Protein AF-A0A818II39-F1 (afdb_monomer_lite)

Foldseek 3Di:
DVVVVVVVVVVVVVVVVVVVVVVVVVVVLVVLLCCLPPPCVVDPDPPDDDDPVVVVLLVVLLVVLVVVLVVCCVPVVVVLVVVQVVVLVVVQVVCCVPPPDPPDPPPDPPPPPRPPQDDFRLNVLLVVLSVVLSVVLVSVSSSVVSVVSVVVVCVVVVPCPPPHDDDPVCVVVVVVCVVCVSVVVSVVSVVSSVVSSVVSSVVSSVVRCCVSVCCVVVCVVLCVLCVVLVVLVVVLVVVCLVCCQPPFDPPSPPDPDGPDPVVVVVSVVVVVVSVVVSVVSVVVSVVVVVVVVVVVVVVVVVVVVVVVVPDPPPPVVPPPPPPVVVVVPPDD

Radius of gyration: 31.2 Å; chains: 1; bounding box: 69×54×96 Å

InterPro domains:
  IPR026612 Receptor for retinol uptake STRA6-like [PF14752] (44-279)

pLDDT: mean 79.13, std 15.89, range [38.28, 96.88]

Sequence (332 aa):
MILCSLSSVYLNTVLTLSFATIYDWLDYSISIITQGMCEPDFYPTDDHRFPTRVISVYTSVLLLLYQVVIQLCAKVFPQLTAIEDSFQLLADLFSSMFFPQPENNDGESVSPSTSNFPVPHLIGPYTVAVFLTLTLIVIQSLILLANVRRNSIQSYRGDDTEIPRRHRSEYVSYAVRNFHFAAHFIGYFIWGFILIAVFSLIICIALDGFITYESVPLVDKTLKLTMPSLLFIFFKVYINKILAQHALLQHHGEVLSLNNCPLLTIIIYFNFFLDAVLAYLNQLNMNEIRYINDDDQDSSKRRLSVYTRRMPIALSSIVSDDYMKSFEMYRF

Structure (mmCIF, N/CA/C/O backbone):
data_AF-A0A818II39-F1
#
_entry.id   AF-A0A818II39-F1
#
loop_
_atom_site.group_PDB
_atom_site.id
_atom_site.type_symbol
_atom_site.label_atom_id
_atom_site.label_alt_id
_atom_site.label_comp_id
_atom_site.label_asym_id
_atom_site.label_entity_id
_atom_site.label_seq_id
_atom_site.pdbx_PDB_ins_code
_atom_site.Cartn_x
_atom_site.Cartn_y
_atom_site.Cartn_z
_atom_site.occupancy
_atom_site.B_iso_or_equiv
_atom_site.auth_seq_id
_atom_site.auth_comp_id
_atom_site.auth_asym_id
_atom_site.auth_atom_id
_atom_site.pdbx_PDB_model_num
ATOM 1 N N . MET A 1 1 ? 24.066 18.528 -18.083 1.00 45.81 1 MET A N 1
ATOM 2 C CA . MET A 1 1 ? 24.366 18.805 -16.658 1.00 45.81 1 MET A CA 1
ATOM 3 C C . MET A 1 1 ? 23.151 19.348 -15.894 1.00 45.81 1 MET A C 1
ATOM 5 O O . MET A 1 1 ? 22.803 18.761 -14.883 1.00 45.81 1 MET A O 1
ATOM 9 N N . ILE A 1 2 ? 22.442 20.370 -16.398 1.00 39.12 2 ILE A N 1
ATOM 10 C CA . ILE A 1 2 ? 21.230 20.941 -15.755 1.00 39.12 2 ILE A CA 1
ATOM 11 C C . ILE A 1 2 ? 20.052 19.938 -15.666 1.00 39.12 2 ILE A C 1
ATOM 13 O O . ILE A 1 2 ? 19.317 19.917 -14.685 1.00 39.12 2 ILE A O 1
ATOM 17 N N . LEU A 1 3 ? 19.901 19.042 -16.649 1.00 38.28 3 LEU A N 1
ATOM 18 C CA . LEU A 1 3 ? 18.874 17.986 -16.628 1.00 38.28 3 LEU A CA 1
ATOM 19 C C . LEU A 1 3 ? 19.100 16.930 -15.525 1.00 38.28 3 LEU A C 1
ATOM 21 O O . LEU A 1 3 ? 18.133 16.466 -14.930 1.00 38.28 3 LEU A O 1
ATOM 25 N N . CYS A 1 4 ? 20.356 16.615 -15.175 1.00 39.25 4 CYS A N 1
ATOM 26 C CA . CYS A 1 4 ? 20.655 15.711 -14.054 1.00 39.25 4 CYS A CA 1
ATOM 27 C C . CYS A 1 4 ? 20.327 16.343 -12.699 1.00 39.25 4 CYS A C 1
ATOM 29 O O . CYS A 1 4 ? 19.821 15.648 -11.822 1.00 39.25 4 CYS A O 1
ATOM 31 N N . SER A 1 5 ? 20.581 17.646 -12.513 1.00 41.16 5 SER A N 1
ATOM 32 C CA . SER A 1 5 ? 20.248 18.311 -11.246 1.00 41.16 5 SER A CA 1
ATOM 33 C C . SER A 1 5 ? 18.737 18.425 -11.049 1.00 41.16 5 SER A C 1
ATOM 35 O O . SER A 1 5 ? 18.257 18.235 -9.938 1.00 41.16 5 SER A O 1
ATOM 37 N N . LEU A 1 6 ? 17.975 18.666 -12.122 1.00 45.09 6 LEU A N 1
ATOM 38 C CA . LEU A 1 6 ? 16.510 18.685 -12.071 1.00 45.09 6 LEU A CA 1
ATOM 39 C C . LEU A 1 6 ? 15.915 17.297 -11.801 1.00 45.09 6 LEU A C 1
ATOM 41 O O . LEU A 1 6 ? 15.048 17.191 -10.941 1.00 45.09 6 LEU A O 1
ATOM 45 N N . SER A 1 7 ? 16.421 16.241 -12.448 1.00 47.53 7 SER A N 1
ATOM 46 C CA . SER A 1 7 ? 15.997 14.856 -12.182 1.00 47.53 7 SER A CA 1
ATOM 47 C C . SER A 1 7 ? 16.314 14.412 -10.742 1.00 47.53 7 SER A C 1
ATOM 49 O O . SER A 1 7 ? 15.483 13.797 -10.077 1.00 47.53 7 SER A O 1
ATOM 51 N N . SER A 1 8 ? 17.474 14.816 -10.207 1.00 41.81 8 SER A N 1
ATOM 52 C CA . SER A 1 8 ? 17.873 14.556 -8.815 1.00 41.81 8 SER A CA 1
ATOM 53 C C . SER A 1 8 ? 16.952 15.251 -7.803 1.00 41.81 8 SER A C 1
ATOM 55 O O . SER A 1 8 ? 16.443 14.600 -6.892 1.00 41.81 8 SER A O 1
ATOM 57 N N . VAL A 1 9 ? 16.660 16.545 -7.988 1.00 56.72 9 VAL A N 1
ATOM 58 C CA . VAL A 1 9 ? 15.712 17.290 -7.135 1.00 56.72 9 VAL A CA 1
ATOM 59 C C . VAL A 1 9 ? 14.300 16.696 -7.228 1.00 56.72 9 VAL A C 1
ATOM 61 O O . VAL A 1 9 ? 13.583 16.606 -6.233 1.00 56.72 9 VAL A O 1
ATOM 64 N N . TYR A 1 10 ? 13.916 16.229 -8.410 1.00 52.75 10 TYR A N 1
ATOM 65 C CA . TYR A 1 10 ? 12.608 15.660 -8.700 1.00 52.75 10 TYR A CA 1
ATOM 66 C C . TYR A 1 10 ? 12.383 14.277 -8.072 1.00 52.75 10 TYR A C 1
ATOM 68 O O . TYR A 1 10 ? 11.361 14.077 -7.411 1.00 52.75 10 TYR A O 1
ATOM 76 N N . LEU A 1 11 ? 13.344 13.351 -8.196 1.00 54.56 11 LEU A N 1
ATOM 77 C CA . LEU A 1 11 ? 13.310 12.066 -7.486 1.00 54.56 11 LEU A CA 1
ATOM 78 C C . LEU A 1 11 ? 13.181 12.306 -5.986 1.00 54.56 11 LEU A C 1
ATOM 80 O O . LEU A 1 11 ? 12.370 11.665 -5.323 1.00 54.56 11 LEU A O 1
ATOM 84 N N . ASN A 1 12 ? 13.910 13.303 -5.482 1.00 54.69 12 ASN A N 1
ATOM 85 C CA . ASN A 1 12 ? 13.836 13.706 -4.090 1.00 54.69 12 ASN A CA 1
ATOM 86 C C . ASN A 1 12 ? 12.438 14.222 -3.718 1.00 54.69 12 ASN A C 1
ATOM 88 O O . ASN A 1 12 ? 11.942 13.907 -2.646 1.00 54.69 12 ASN A O 1
ATOM 92 N N . THR A 1 13 ? 11.752 14.943 -4.609 1.00 57.09 13 THR A N 1
ATOM 93 C CA . THR A 1 13 ? 10.408 15.486 -4.343 1.00 57.09 13 THR A CA 1
ATOM 94 C C . THR A 1 13 ? 9.334 14.396 -4.351 1.00 57.09 13 THR A C 1
ATOM 96 O O . THR A 1 13 ? 8.500 14.369 -3.451 1.00 57.09 13 THR A O 1
ATOM 99 N N . VAL A 1 14 ? 9.359 13.464 -5.313 1.00 54.28 14 VAL A N 1
ATOM 100 C CA . VAL A 1 14 ? 8.416 12.327 -5.354 1.00 54.28 14 VAL A CA 1
ATOM 101 C C . VAL A 1 14 ? 8.647 11.391 -4.171 1.00 54.28 14 VAL A C 1
ATOM 103 O O . VAL A 1 14 ? 7.682 10.995 -3.518 1.00 54.28 14 VAL A O 1
ATOM 106 N N . LEU A 1 15 ? 9.907 11.090 -3.840 1.00 53.03 15 LEU A N 1
ATOM 107 C CA . LEU A 1 15 ? 10.245 10.358 -2.618 1.00 53.03 15 LEU A CA 1
ATOM 108 C C . LEU A 1 15 ? 9.746 11.105 -1.386 1.00 53.03 15 LEU A C 1
ATOM 110 O O . LEU A 1 15 ? 9.071 10.499 -0.568 1.00 53.03 15 LEU A O 1
ATOM 114 N N . THR A 1 16 ? 9.990 12.412 -1.279 1.00 61.78 16 THR A N 1
ATOM 115 C CA . THR A 1 16 ? 9.518 13.222 -0.145 1.00 61.78 16 THR A CA 1
ATOM 116 C C . THR A 1 16 ? 7.999 13.186 -0.027 1.00 61.78 16 THR A C 1
ATOM 118 O O . THR A 1 16 ? 7.485 13.068 1.075 1.00 61.78 16 THR A O 1
ATOM 121 N N . LEU A 1 17 ? 7.266 13.231 -1.139 1.00 55.81 17 LEU A N 1
ATOM 122 C CA . LEU A 1 17 ? 5.803 13.209 -1.141 1.00 55.81 17 LEU A CA 1
ATOM 123 C C . LEU A 1 17 ? 5.243 11.815 -0.815 1.00 55.81 17 LEU A C 1
ATOM 125 O O . LEU A 1 17 ? 4.265 11.685 -0.078 1.00 55.81 17 LEU A O 1
ATOM 129 N N . SER A 1 18 ? 5.911 10.766 -1.295 1.00 59.38 18 SER A N 1
ATOM 130 C CA . SER A 1 18 ? 5.626 9.377 -0.921 1.00 59.38 18 SER A CA 1
ATOM 131 C C . SER A 1 18 ? 5.881 9.167 0.572 1.00 59.38 18 SER A C 1
ATOM 133 O O . SER A 1 18 ? 5.029 8.634 1.276 1.00 59.38 18 SER A O 1
ATOM 135 N N . PHE A 1 19 ? 7.013 9.664 1.080 1.00 58.56 19 PHE A N 1
ATOM 136 C CA . PHE A 1 19 ? 7.359 9.637 2.496 1.00 58.56 19 PHE A CA 1
ATOM 137 C C . PHE A 1 19 ? 6.420 10.487 3.340 1.00 58.56 19 PHE A C 1
ATOM 139 O O . PHE A 1 19 ? 6.071 10.041 4.419 1.00 58.56 19 PHE A O 1
ATOM 146 N N . ALA A 1 20 ? 5.968 11.649 2.866 1.00 61.16 20 ALA A N 1
ATOM 147 C CA . ALA A 1 20 ? 4.989 12.479 3.562 1.00 61.16 20 ALA A CA 1
ATOM 148 C C . ALA A 1 20 ? 3.631 11.774 3.648 1.00 61.16 20 ALA A C 1
ATOM 150 O O . ALA A 1 20 ? 3.010 11.774 4.699 1.00 61.16 20 ALA A O 1
ATOM 151 N N . THR A 1 21 ? 3.205 11.090 2.583 1.00 63.88 21 THR A N 1
ATOM 152 C CA . THR A 1 21 ? 1.959 10.308 2.593 1.00 63.88 21 THR A CA 1
ATOM 153 C C . THR A 1 21 ? 2.070 9.102 3.527 1.00 63.88 21 THR A C 1
ATOM 155 O O . THR A 1 21 ? 1.162 8.833 4.308 1.00 63.88 21 THR A O 1
ATOM 158 N N . ILE A 1 22 ? 3.200 8.386 3.481 1.00 64.12 22 ILE A N 1
ATOM 159 C CA . ILE A 1 22 ? 3.500 7.293 4.415 1.00 64.12 22 ILE A CA 1
ATOM 160 C C . ILE A 1 22 ? 3.570 7.829 5.847 1.00 64.12 22 ILE A C 1
ATOM 162 O O . ILE A 1 22 ? 3.053 7.187 6.752 1.00 64.12 22 ILE A O 1
ATOM 166 N N . TYR A 1 23 ? 4.170 9.001 6.050 1.00 67.62 23 TYR A N 1
ATOM 167 C CA . TYR A 1 23 ? 4.281 9.662 7.342 1.00 67.62 23 TYR A CA 1
ATOM 168 C C . TYR A 1 23 ? 2.913 10.062 7.875 1.00 67.62 23 TYR A C 1
ATOM 170 O O . TYR A 1 23 ? 2.624 9.695 8.995 1.00 67.62 23 TYR A O 1
ATOM 178 N N . ASP A 1 24 ? 2.045 10.705 7.094 1.00 65.94 24 ASP A N 1
ATOM 179 C CA . ASP A 1 24 ? 0.681 11.049 7.516 1.00 65.94 24 ASP A CA 1
ATOM 180 C C . ASP A 1 24 ? -0.137 9.793 7.844 1.00 65.94 24 ASP A C 1
ATOM 182 O O . ASP A 1 24 ? -0.911 9.770 8.801 1.00 65.94 24 ASP A O 1
ATOM 186 N N . TRP A 1 25 ? 0.045 8.714 7.077 1.00 69.69 25 TRP A N 1
ATOM 187 C CA . TRP A 1 25 ? -0.625 7.441 7.341 1.00 69.69 25 TRP A CA 1
ATOM 188 C C . TRP A 1 25 ? -0.103 6.769 8.620 1.00 69.69 25 TRP A C 1
ATOM 190 O O . TRP A 1 25 ? -0.880 6.238 9.421 1.00 69.69 25 TRP A O 1
ATOM 200 N N . LEU A 1 26 ? 1.212 6.825 8.841 1.00 66.62 26 LEU A N 1
ATOM 201 C CA . LEU A 1 26 ? 1.856 6.376 10.071 1.00 66.62 26 LEU A CA 1
ATOM 202 C C . LEU A 1 26 ? 1.467 7.253 11.257 1.00 66.62 26 LEU A C 1
ATOM 204 O O . LEU A 1 26 ? 1.166 6.704 12.304 1.00 66.62 26 LEU A O 1
ATOM 208 N N . ASP A 1 27 ? 1.423 8.570 11.103 1.00 68.56 27 ASP A N 1
ATOM 209 C CA . ASP A 1 27 ? 1.063 9.540 12.133 1.00 68.56 27 ASP A CA 1
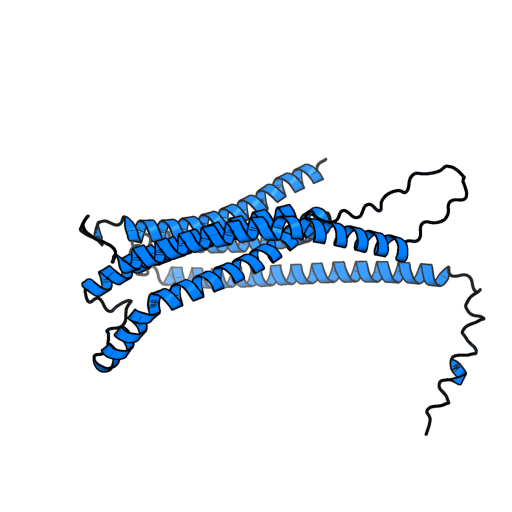ATOM 210 C C . ASP A 1 27 ? -0.401 9.373 12.530 1.00 68.56 27 ASP A C 1
ATOM 212 O O . ASP A 1 27 ? -0.709 9.312 13.712 1.00 68.56 27 ASP A O 1
ATOM 216 N N . TYR A 1 28 ? -1.303 9.143 11.573 1.00 70.31 28 TYR A N 1
ATOM 217 C CA . TYR A 1 28 ? -2.683 8.758 11.867 1.00 70.31 28 TYR A CA 1
ATOM 218 C C . TYR A 1 28 ? -2.759 7.443 12.653 1.00 70.31 28 TYR A C 1
ATOM 220 O O . TYR A 1 28 ? -3.466 7.349 13.656 1.00 70.31 28 TYR A O 1
ATOM 228 N N . SER A 1 29 ? -1.996 6.431 12.236 1.00 67.44 29 SER A N 1
ATOM 229 C CA . SER A 1 29 ? -1.951 5.133 12.916 1.00 67.44 29 SER A CA 1
ATOM 230 C C . SER A 1 29 ? -1.377 5.254 14.331 1.00 67.44 29 SER A C 1
ATOM 232 O O . SER A 1 29 ? -1.936 4.704 15.277 1.00 67.44 29 SER A O 1
ATOM 234 N N . ILE A 1 30 ? -0.289 6.008 14.492 1.00 69.31 30 ILE A N 1
ATOM 235 C CA . ILE A 1 30 ? 0.364 6.305 15.767 1.00 69.31 30 ILE A CA 1
ATOM 236 C C . ILE A 1 30 ? -0.561 7.145 16.633 1.00 69.31 30 ILE A C 1
ATOM 238 O O . ILE A 1 30 ? -0.659 6.864 17.816 1.00 69.31 30 ILE A O 1
ATOM 242 N N . SER A 1 31 ? -1.276 8.118 16.077 1.00 68.62 31 SER A N 1
ATOM 243 C CA . SER A 1 31 ? -2.256 8.936 16.786 1.00 68.62 31 SER A CA 1
ATOM 244 C C . SER A 1 31 ? -3.406 8.078 17.301 1.00 68.62 31 SER A C 1
ATOM 246 O O . SER A 1 31 ? -3.710 8.148 18.484 1.00 68.62 31 SER A O 1
ATOM 248 N N . ILE A 1 32 ? -3.957 7.159 16.496 1.00 68.56 32 ILE A N 1
ATOM 249 C CA . ILE A 1 32 ? -4.950 6.180 16.971 1.00 68.56 32 ILE A CA 1
ATOM 250 C C . ILE A 1 32 ? -4.373 5.304 18.080 1.00 68.56 32 ILE A C 1
ATOM 252 O O . ILE A 1 32 ? -5.039 5.071 19.087 1.00 68.56 32 ILE A O 1
ATOM 256 N N . ILE A 1 33 ? -3.150 4.799 17.906 1.00 68.94 33 ILE A N 1
ATOM 257 C CA . ILE A 1 33 ? -2.492 3.970 18.920 1.00 68.94 33 ILE A CA 1
ATOM 258 C C . ILE A 1 33 ? -2.283 4.785 20.198 1.00 68.94 33 ILE A C 1
ATOM 260 O O . ILE A 1 33 ? -2.576 4.293 21.277 1.00 68.94 33 ILE A O 1
ATOM 264 N N . THR A 1 34 ? -1.840 6.033 20.088 1.00 67.00 34 THR A N 1
ATOM 265 C CA . THR A 1 34 ? -1.511 6.916 21.210 1.00 67.00 34 THR A CA 1
ATOM 266 C C . THR A 1 34 ? -2.773 7.393 21.915 1.00 67.00 34 THR A C 1
ATOM 268 O O . THR A 1 34 ? -2.834 7.312 23.130 1.00 67.00 34 THR A O 1
ATOM 271 N N . GLN A 1 35 ? -3.822 7.794 21.200 1.00 65.56 35 GLN A N 1
ATOM 272 C CA . GLN A 1 35 ? -5.127 8.119 21.787 1.00 65.56 35 GLN A CA 1
ATOM 273 C C . GLN A 1 35 ? -5.772 6.878 22.414 1.00 65.56 35 GLN A C 1
ATOM 275 O O . GLN A 1 35 ? -6.240 6.907 23.548 1.00 65.56 35 GLN A O 1
ATOM 280 N N . GLY A 1 36 ? -5.724 5.740 21.718 1.00 59.31 36 GLY A N 1
ATOM 281 C CA . GLY A 1 36 ? -6.225 4.466 22.229 1.00 59.31 36 GLY A CA 1
ATOM 282 C C . GLY A 1 36 ? -5.421 3.917 23.411 1.00 59.31 36 GLY A C 1
ATOM 283 O O . GLY A 1 36 ? -5.944 3.092 24.166 1.00 59.31 36 GLY A O 1
ATOM 284 N N . MET A 1 37 ? -4.161 4.339 23.579 1.00 59.66 37 MET A N 1
ATOM 285 C CA . MET A 1 37 ? -3.281 3.828 24.626 1.00 59.66 37 MET A CA 1
ATOM 286 C C . MET A 1 37 ? -3.011 4.762 25.798 1.00 59.66 37 MET A C 1
ATOM 288 O O . MET A 1 37 ? -2.903 4.252 26.915 1.00 59.66 37 MET A O 1
ATOM 292 N N . CYS A 1 38 ? -2.875 6.058 25.542 1.00 53.91 38 CYS A N 1
ATOM 293 C CA . CYS A 1 38 ? -2.193 7.014 26.409 1.00 53.91 38 CYS A CA 1
ATOM 294 C C . CYS A 1 38 ? -3.081 8.159 26.894 1.00 53.91 38 CYS A C 1
ATOM 296 O O . CYS A 1 38 ? -2.599 8.933 27.709 1.00 53.91 38 CYS A O 1
ATOM 298 N N . GLU A 1 39 ? -4.324 8.304 26.424 1.00 54.81 39 GLU A N 1
ATOM 299 C CA . GLU A 1 39 ? -5.199 9.394 26.871 1.00 54.81 39 GLU A CA 1
ATOM 300 C C . GLU A 1 39 ? -5.777 9.060 28.267 1.00 54.81 39 GLU A C 1
ATOM 302 O O . GLU A 1 39 ? -6.632 8.173 28.391 1.00 54.81 39 GLU A O 1
ATOM 307 N N . PRO A 1 40 ? -5.278 9.706 29.344 1.00 51.62 40 PRO A N 1
ATOM 308 C CA . PRO A 1 40 ? -5.542 9.289 30.722 1.00 51.62 40 PRO A CA 1
ATOM 309 C C . PRO A 1 40 ? -6.958 9.665 31.180 1.00 51.62 40 PRO A C 1
ATOM 311 O O . PRO A 1 40 ? -7.534 8.980 32.026 1.00 51.62 40 PRO A O 1
ATOM 314 N N . ASP A 1 41 ? -7.551 10.697 30.572 1.00 50.88 41 ASP A N 1
ATOM 315 C CA . ASP A 1 41 ? -8.861 11.233 30.955 1.00 50.88 41 ASP A CA 1
ATOM 316 C C . ASP A 1 41 ? -10.029 10.337 30.517 1.00 50.88 41 ASP A C 1
ATOM 318 O O . ASP A 1 41 ? -11.093 10.344 31.138 1.00 50.88 41 ASP A O 1
ATOM 322 N N . PHE A 1 42 ? -9.829 9.493 29.498 1.00 49.56 42 PHE A N 1
ATOM 323 C CA . PHE A 1 42 ? -10.836 8.522 29.066 1.00 49.56 42 PHE A CA 1
ATOM 324 C C . PHE A 1 42 ? -10.657 7.133 29.675 1.00 49.56 42 PHE A C 1
ATOM 326 O O . PHE A 1 42 ? -11.606 6.347 29.623 1.00 49.56 42 PHE A O 1
ATOM 333 N N . TYR A 1 43 ? -9.503 6.808 30.267 1.00 51.28 43 TYR A N 1
ATOM 334 C CA . TYR A 1 43 ? -9.179 5.452 30.718 1.00 51.28 43 TYR A CA 1
ATOM 335 C C . TYR A 1 43 ? -8.408 5.445 32.048 1.00 51.28 43 TYR A C 1
ATOM 337 O O . TYR A 1 43 ? -7.202 5.196 32.060 1.00 51.28 43 TYR A O 1
ATOM 345 N N . PRO A 1 44 ? -9.085 5.637 33.196 1.00 47.12 44 PRO A N 1
ATOM 346 C CA . PRO A 1 44 ? -8.444 5.429 34.481 1.00 47.12 44 PRO A CA 1
ATOM 347 C C . PRO A 1 44 ? -8.255 3.924 34.676 1.00 47.12 44 PRO A C 1
ATOM 349 O O . PRO A 1 44 ? -9.242 3.210 34.848 1.00 47.12 44 PRO A O 1
ATOM 352 N N . THR A 1 45 ? -7.014 3.439 34.572 1.00 52.41 45 THR A N 1
ATOM 353 C CA . THR A 1 45 ? -6.351 2.420 35.423 1.00 52.41 45 THR A CA 1
ATOM 354 C C . THR A 1 45 ? -5.271 1.648 34.660 1.00 52.41 45 THR A C 1
ATOM 356 O O . THR A 1 45 ? -5.503 1.116 33.573 1.00 52.41 45 THR A O 1
ATOM 359 N N . ASP A 1 46 ? -4.118 1.489 35.311 1.00 60.31 46 ASP A N 1
ATOM 360 C CA . ASP A 1 46 ? -2.989 0.627 34.925 1.00 60.31 46 ASP A CA 1
ATOM 361 C C . ASP A 1 46 ? -3.336 -0.883 34.878 1.00 60.31 46 ASP A C 1
ATOM 363 O O . ASP A 1 46 ? -2.480 -1.725 34.611 1.00 60.31 46 ASP A O 1
ATOM 367 N N . ASP A 1 47 ? -4.604 -1.250 35.098 1.00 78.00 47 ASP A N 1
ATOM 368 C CA . ASP A 1 47 ? -5.053 -2.627 35.313 1.00 78.00 47 ASP A CA 1
ATOM 369 C C . ASP A 1 47 ? -5.774 -3.264 34.113 1.00 78.00 47 ASP A C 1
ATOM 371 O O . ASP A 1 47 ? -6.234 -4.409 34.206 1.00 78.00 47 ASP A O 1
ATOM 375 N N . HIS A 1 48 ? -5.884 -2.585 32.962 1.00 80.25 48 HIS A N 1
ATOM 376 C CA . HIS A 1 48 ? -6.519 -3.209 31.797 1.00 80.25 48 HIS A CA 1
ATOM 377 C C . HIS A 1 48 ? -5.675 -4.371 31.255 1.00 80.25 48 HIS A C 1
ATOM 379 O O . HIS A 1 48 ? -4.598 -4.184 30.691 1.00 80.25 48 HIS A O 1
ATOM 385 N N . ARG A 1 49 ? -6.211 -5.590 31.360 1.00 86.06 49 ARG A N 1
ATOM 386 C CA . ARG A 1 49 ? -5.592 -6.806 30.823 1.00 86.06 49 ARG A CA 1
ATOM 387 C C . ARG A 1 49 ? -6.373 -7.300 29.617 1.00 86.06 49 ARG A C 1
ATOM 389 O O . ARG A 1 49 ? -7.582 -7.524 29.695 1.00 86.06 49 ARG A O 1
ATOM 396 N N . PHE A 1 50 ? -5.671 -7.527 28.510 1.00 88.06 50 PHE A N 1
ATOM 397 C CA . PHE A 1 50 ? -6.272 -8.188 27.358 1.00 88.06 50 PHE A CA 1
ATOM 398 C C . PHE A 1 50 ? -6.673 -9.627 27.717 1.00 88.06 50 PHE A C 1
ATOM 400 O O . PHE A 1 50 ? -5.946 -10.307 28.450 1.00 88.06 50 PHE A O 1
ATOM 407 N N . PRO A 1 51 ? -7.787 -10.141 27.166 1.00 89.88 51 PRO A N 1
ATOM 408 C CA . PRO A 1 51 ? -8.125 -11.549 27.309 1.00 89.88 51 PRO A CA 1
ATOM 409 C C . PRO A 1 51 ? -6.988 -12.424 26.768 1.00 89.88 51 PRO A C 1
ATOM 411 O O . PRO A 1 51 ? -6.536 -12.218 25.640 1.00 89.88 51 PRO A O 1
ATOM 414 N N . THR A 1 52 ? -6.573 -13.451 27.520 1.00 89.62 52 THR A N 1
ATOM 415 C CA . THR A 1 52 ? -5.499 -14.388 27.122 1.00 89.62 52 THR A CA 1
ATOM 416 C C . THR A 1 52 ? -5.728 -14.970 25.730 1.00 89.62 52 THR A C 1
ATOM 418 O O . THR A 1 52 ? -4.789 -15.157 24.962 1.00 89.62 52 THR A O 1
ATOM 421 N N . ARG A 1 53 ? -6.996 -15.195 25.370 1.00 88.62 53 ARG A N 1
ATOM 422 C CA . ARG A 1 53 ? -7.395 -15.654 24.039 1.00 88.62 53 ARG A CA 1
ATOM 423 C C . ARG A 1 53 ? -6.994 -14.682 22.929 1.00 88.62 53 ARG A C 1
ATOM 425 O O . ARG A 1 53 ? -6.515 -15.131 21.897 1.00 88.62 53 ARG A O 1
ATOM 432 N N . VAL A 1 54 ? -7.205 -13.380 23.122 1.00 90.88 54 VAL A N 1
ATOM 433 C CA . VAL A 1 54 ? -6.847 -12.357 22.128 1.00 90.88 54 VAL A CA 1
ATOM 434 C C . VAL A 1 54 ? -5.334 -12.346 21.959 1.00 90.88 54 VAL A C 1
ATOM 436 O O . VAL A 1 54 ? -4.863 -12.536 20.844 1.00 90.88 54 VAL A O 1
ATOM 439 N N . ILE A 1 55 ? -4.580 -12.243 23.060 1.00 90.44 55 ILE A N 1
ATOM 440 C CA . ILE A 1 55 ? -3.109 -12.273 23.026 1.00 90.44 55 ILE A CA 1
ATOM 441 C C . ILE A 1 55 ? -2.620 -13.528 22.293 1.00 90.44 55 ILE A C 1
ATOM 443 O O . ILE A 1 55 ? -1.842 -13.419 21.354 1.00 90.44 55 ILE A O 1
ATOM 447 N N . SER A 1 56 ? -3.139 -14.705 22.656 1.00 92.00 56 SER A N 1
ATOM 448 C CA . SER A 1 56 ? -2.774 -15.972 22.019 1.00 92.00 56 SER A CA 1
ATOM 449 C C . SER A 1 56 ? -3.025 -15.962 20.511 1.00 92.00 56 SER A C 1
ATOM 451 O O . SER A 1 56 ? -2.148 -16.389 19.768 1.00 92.00 56 SER A O 1
ATOM 453 N N . VAL A 1 57 ? -4.174 -15.459 20.045 1.00 93.06 57 VAL A N 1
ATOM 454 C CA . VAL A 1 57 ? -4.481 -15.383 18.607 1.00 93.06 57 VAL A CA 1
ATOM 455 C C . VAL A 1 57 ? -3.509 -14.447 17.887 1.00 93.06 57 VAL A C 1
ATOM 457 O O . VAL A 1 57 ? -2.975 -14.825 16.847 1.00 93.06 57 VAL A O 1
ATOM 460 N N . TYR A 1 58 ? -3.223 -13.268 18.444 1.00 92.94 58 TYR A N 1
ATOM 461 C CA . TYR A 1 58 ? -2.271 -12.325 17.847 1.00 92.94 58 TYR A CA 1
ATOM 462 C C . TYR A 1 58 ? -0.846 -12.888 17.808 1.00 92.94 58 TYR A C 1
ATOM 464 O O . TYR A 1 58 ? -0.184 -12.803 16.776 1.00 92.94 58 TYR A O 1
ATOM 472 N N . THR A 1 59 ? -0.381 -13.523 18.887 1.00 91.31 59 THR A N 1
ATOM 473 C CA . THR A 1 59 ? 0.933 -14.179 18.914 1.00 91.31 59 THR A CA 1
ATOM 474 C C . THR A 1 59 ? 1.014 -15.308 17.885 1.00 91.31 59 THR A C 1
ATOM 476 O O . THR A 1 59 ? 2.005 -15.398 17.162 1.00 91.31 59 THR A O 1
ATOM 479 N N . SER A 1 60 ? -0.031 -16.136 17.760 1.00 94.50 60 SER A N 1
ATOM 480 C CA . SER A 1 60 ? -0.093 -17.184 16.734 1.00 94.50 60 SER A CA 1
ATOM 481 C C . SER A 1 60 ? -0.050 -16.610 15.317 1.00 94.50 60 SER A C 1
ATOM 483 O O . SER A 1 60 ? 0.649 -17.156 14.468 1.00 94.50 60 SER A O 1
ATOM 485 N N . VAL A 1 61 ? -0.749 -15.501 15.065 1.00 94.12 61 VAL A N 1
ATOM 486 C CA . VAL A 1 61 ? -0.748 -14.825 13.762 1.00 94.12 61 VAL A CA 1
ATOM 487 C C . VAL A 1 61 ? 0.623 -14.245 13.422 1.00 94.12 61 VAL A C 1
ATOM 489 O O . VAL A 1 61 ? 1.099 -14.452 12.310 1.00 94.12 61 VAL A O 1
ATOM 492 N N . LEU A 1 62 ? 1.294 -13.578 14.365 1.00 91.69 62 LEU A N 1
ATOM 493 C CA . LEU A 1 62 ? 2.636 -13.031 14.141 1.00 91.69 62 LEU A CA 1
ATOM 494 C C . LEU A 1 62 ? 3.673 -14.132 13.888 1.00 91.69 62 LEU A C 1
ATOM 496 O O . LEU A 1 62 ? 4.516 -13.994 13.003 1.00 91.69 62 LEU A O 1
ATOM 500 N N . LEU A 1 63 ? 3.589 -15.247 14.620 1.00 94.00 63 LEU A N 1
ATOM 501 C CA . LEU A 1 63 ? 4.469 -16.397 14.413 1.00 94.00 63 LEU A CA 1
ATOM 502 C C . LEU A 1 63 ? 4.219 -17.054 13.050 1.00 94.00 63 LEU A C 1
ATOM 504 O O . LEU A 1 63 ? 5.172 -17.370 12.337 1.00 94.00 63 LEU A O 1
ATOM 508 N N . LEU A 1 64 ? 2.951 -17.217 12.664 1.00 94.38 64 LEU A N 1
ATOM 509 C CA . LEU A 1 64 ? 2.585 -17.726 11.345 1.00 94.38 64 LEU A CA 1
ATOM 510 C C . LEU A 1 64 ? 3.091 -16.800 10.234 1.00 94.38 64 LEU A C 1
ATOM 512 O O . LEU A 1 64 ? 3.681 -17.276 9.270 1.00 94.38 64 LEU A O 1
ATOM 516 N N . LEU A 1 65 ? 2.907 -15.487 10.380 1.00 94.62 65 LEU A N 1
ATOM 517 C CA . LEU A 1 65 ? 3.381 -14.488 9.424 1.00 94.62 65 LEU A CA 1
ATOM 518 C C . LEU A 1 65 ? 4.900 -14.566 9.247 1.00 94.62 65 LEU A C 1
ATOM 520 O O . LEU A 1 65 ? 5.385 -14.603 8.120 1.00 94.62 65 LEU A O 1
ATOM 524 N N . TYR A 1 66 ? 5.644 -14.664 10.349 1.00 94.38 66 TYR A N 1
ATOM 525 C CA . TYR A 1 66 ? 7.093 -14.847 10.327 1.00 94.38 66 TYR A CA 1
ATOM 526 C C . TYR A 1 66 ? 7.501 -16.111 9.553 1.00 94.38 66 TYR A C 1
ATOM 528 O O . TYR A 1 66 ? 8.366 -16.052 8.677 1.00 94.38 66 TYR A O 1
ATOM 536 N N . GLN A 1 67 ? 6.840 -17.245 9.816 1.00 96.38 67 GLN A N 1
ATOM 537 C CA . GLN A 1 67 ? 7.096 -18.492 9.091 1.00 96.38 67 GLN A CA 1
ATOM 538 C C . GLN A 1 67 ? 6.775 -18.372 7.598 1.00 96.38 67 GLN A C 1
ATOM 540 O O . GLN A 1 67 ? 7.572 -18.812 6.769 1.00 96.38 67 GLN A O 1
ATOM 545 N N . VAL A 1 68 ? 5.636 -17.767 7.248 1.00 95.88 68 VAL A N 1
ATOM 546 C CA . VAL A 1 68 ? 5.215 -17.567 5.856 1.00 95.88 68 VAL A CA 1
ATOM 547 C C . VAL A 1 68 ? 6.216 -16.690 5.115 1.00 95.88 68 VAL A C 1
ATOM 549 O O . VAL A 1 68 ? 6.642 -17.069 4.030 1.00 95.88 68 VAL A O 1
ATOM 552 N N . VAL A 1 69 ? 6.651 -15.571 5.699 1.00 95.69 69 VAL A N 1
ATOM 553 C CA . VAL A 1 69 ? 7.624 -14.666 5.070 1.00 95.69 69 VAL A CA 1
ATOM 554 C C . VAL A 1 69 ? 8.962 -15.365 4.841 1.00 95.69 69 VAL A C 1
ATOM 556 O O . VAL A 1 69 ? 9.505 -15.282 3.743 1.00 95.69 69 VAL A O 1
ATOM 559 N N . ILE A 1 70 ? 9.475 -16.114 5.824 1.00 96.00 70 ILE A N 1
ATOM 560 C CA . ILE A 1 70 ? 10.725 -16.870 5.650 1.00 96.00 70 ILE A CA 1
ATOM 561 C C . ILE A 1 70 ? 10.592 -17.913 4.545 1.00 96.00 70 ILE A C 1
ATOM 563 O O . ILE A 1 70 ? 11.477 -18.021 3.699 1.00 96.00 70 ILE A O 1
ATOM 567 N N . GLN A 1 71 ? 9.496 -18.674 4.529 1.00 96.12 71 GLN A N 1
ATOM 568 C CA . GLN A 1 71 ? 9.267 -19.681 3.494 1.00 96.12 71 GLN A CA 1
ATOM 569 C C . GLN A 1 71 ? 9.112 -19.052 2.111 1.00 96.12 71 GLN A C 1
ATOM 571 O O . GLN A 1 71 ? 9.622 -19.607 1.138 1.00 96.12 71 GLN A O 1
ATOM 576 N N . LEU A 1 72 ? 8.429 -17.909 2.027 1.00 95.06 72 LEU A N 1
ATOM 577 C CA . LEU A 1 72 ? 8.251 -17.158 0.795 1.00 95.06 72 LEU A CA 1
ATOM 578 C C . LEU A 1 72 ? 9.614 -16.690 0.277 1.00 95.06 72 LEU A C 1
ATOM 580 O O . LEU A 1 72 ? 9.976 -17.024 -0.842 1.00 95.06 72 LEU A O 1
ATOM 584 N N . CYS A 1 73 ? 10.423 -16.033 1.109 1.00 95.19 73 CYS A N 1
ATOM 585 C CA . CYS A 1 73 ? 11.787 -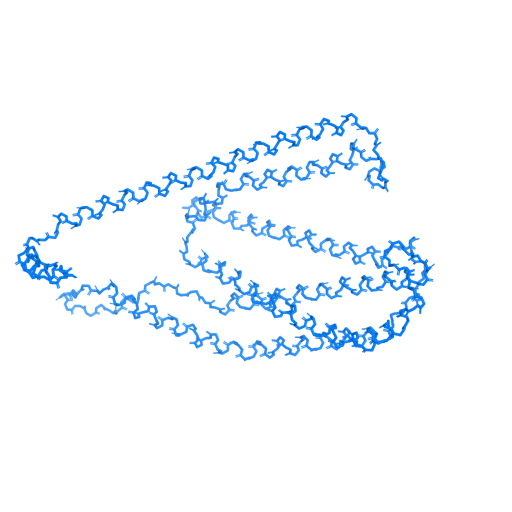15.643 0.756 1.00 95.19 73 CYS A CA 1
ATOM 586 C C . CYS A 1 73 ? 12.624 -16.852 0.305 1.00 95.19 73 CYS A C 1
ATOM 588 O O . CYS A 1 73 ? 13.153 -16.854 -0.801 1.00 95.19 73 CYS A O 1
ATOM 590 N N . ALA A 1 74 ? 12.688 -17.917 1.107 1.00 96.25 74 ALA A N 1
ATOM 591 C CA . ALA A 1 74 ? 13.532 -19.076 0.817 1.00 96.25 74 ALA A CA 1
ATOM 592 C C . ALA A 1 74 ? 13.147 -19.815 -0.478 1.00 96.25 74 ALA A C 1
ATOM 594 O O . ALA A 1 74 ? 14.028 -20.300 -1.184 1.00 96.25 74 ALA A O 1
ATOM 595 N N . LYS A 1 75 ? 11.849 -19.922 -0.795 1.00 96.88 75 LYS A N 1
ATOM 596 C CA . LYS A 1 75 ? 11.372 -20.649 -1.985 1.00 96.88 75 LYS A CA 1
ATOM 597 C C . LYS A 1 75 ? 11.330 -19.789 -3.242 1.00 96.88 75 LYS A C 1
ATOM 599 O O . LYS A 1 75 ? 11.620 -20.294 -4.321 1.00 96.88 75 LYS A O 1
ATOM 604 N N . VAL A 1 76 ? 10.943 -18.524 -3.113 1.00 95.75 76 VAL A N 1
ATOM 605 C CA . VAL A 1 76 ? 10.654 -17.655 -4.259 1.00 95.75 76 VAL A CA 1
ATOM 606 C C . VAL A 1 76 ? 11.933 -17.010 -4.795 1.00 95.75 76 VAL A C 1
ATOM 608 O O . VAL A 1 76 ? 12.076 -16.921 -6.007 1.00 95.75 76 VAL A O 1
ATOM 611 N N . PHE A 1 77 ? 12.921 -16.675 -3.951 1.00 95.00 77 PHE A N 1
ATOM 612 C CA . PHE A 1 77 ? 14.203 -16.124 -4.425 1.00 95.00 77 PHE A CA 1
ATOM 613 C C . PHE A 1 77 ? 14.903 -16.945 -5.521 1.00 95.00 77 PHE A C 1
ATOM 615 O O . PHE A 1 77 ? 15.203 -16.366 -6.563 1.00 95.00 77 PHE A O 1
ATOM 622 N N . PRO A 1 78 ? 15.141 -18.262 -5.358 1.00 95.19 78 PRO A N 1
ATOM 623 C CA . PRO A 1 78 ? 15.789 -19.053 -6.407 1.00 95.19 78 PRO A CA 1
ATOM 624 C C . PRO A 1 78 ? 14.910 -19.228 -7.654 1.00 95.19 78 PRO A C 1
ATOM 626 O O . PRO A 1 78 ? 15.416 -19.477 -8.743 1.00 95.19 78 PRO A O 1
ATOM 629 N N . GLN A 1 79 ? 13.586 -19.113 -7.514 1.00 96.38 79 GLN A N 1
ATOM 630 C CA . GLN A 1 79 ? 12.678 -19.149 -8.659 1.00 96.38 79 GLN A CA 1
ATOM 631 C C . GLN A 1 79 ? 12.717 -17.836 -9.444 1.00 96.38 79 GLN A C 1
ATOM 633 O O . GLN A 1 79 ? 12.633 -17.873 -10.667 1.00 96.38 79 GLN A O 1
ATOM 638 N N . LEU A 1 80 ? 12.888 -16.691 -8.772 1.00 94.75 80 LEU A N 1
ATOM 639 C CA . LEU A 1 80 ? 13.006 -15.394 -9.439 1.00 94.75 80 LEU A CA 1
ATOM 640 C C . LEU A 1 80 ? 14.228 -15.323 -10.345 1.00 94.75 80 LEU A C 1
ATOM 642 O O . LEU A 1 80 ? 14.090 -14.847 -11.463 1.00 94.75 80 LEU A O 1
ATOM 646 N N . THR A 1 81 ? 15.382 -15.829 -9.904 1.00 93.94 81 THR A N 1
ATOM 647 C CA . THR A 1 81 ? 16.593 -15.837 -10.740 1.00 93.94 81 THR A CA 1
ATOM 648 C C . THR A 1 81 ? 16.387 -16.672 -12.001 1.00 93.94 81 THR A C 1
ATOM 650 O O . THR A 1 81 ? 16.697 -16.223 -13.094 1.00 93.94 81 THR A O 1
ATOM 653 N N . ALA A 1 82 ? 15.757 -17.845 -11.876 1.00 95.25 82 ALA A N 1
ATOM 654 C CA . ALA A 1 82 ? 15.449 -18.688 -13.032 1.00 95.25 82 ALA A CA 1
ATOM 655 C C . ALA A 1 82 ? 14.442 -18.029 -13.998 1.00 95.25 82 ALA A C 1
ATOM 657 O O . ALA A 1 82 ? 14.526 -18.207 -15.215 1.00 95.25 82 ALA A O 1
ATOM 658 N N . ILE A 1 83 ? 13.478 -17.274 -13.463 1.00 94.56 83 ILE A N 1
ATOM 659 C CA . ILE A 1 83 ? 12.516 -16.500 -14.257 1.00 94.56 83 ILE A CA 1
ATOM 660 C C . ILE A 1 83 ? 13.220 -15.338 -14.971 1.00 94.56 83 ILE A C 1
ATOM 662 O O . ILE A 1 83 ? 12.959 -15.115 -16.149 1.00 94.56 83 ILE A O 1
ATOM 666 N N . GLU A 1 84 ? 14.123 -14.634 -14.290 1.00 93.31 84 GLU A N 1
ATOM 667 C CA . GLU A 1 84 ? 14.927 -13.542 -14.850 1.00 93.31 84 GLU A CA 1
ATOM 668 C C . GLU A 1 84 ? 15.801 -14.034 -16.013 1.00 93.31 84 GLU A C 1
ATOM 670 O O . GLU A 1 84 ? 15.718 -13.476 -17.107 1.00 93.31 84 GLU A O 1
ATOM 675 N N . ASP A 1 85 ? 16.511 -15.153 -15.836 1.00 92.38 85 ASP A N 1
ATOM 676 C CA . ASP A 1 85 ? 17.304 -15.793 -16.896 1.00 92.38 85 ASP A CA 1
ATOM 677 C C . ASP A 1 85 ? 16.433 -16.173 -18.109 1.00 92.38 85 ASP A C 1
ATOM 679 O O . ASP A 1 85 ? 16.823 -15.999 -19.267 1.00 92.38 85 ASP A O 1
ATOM 683 N N . SER A 1 86 ? 15.215 -16.663 -17.853 1.00 93.75 86 SER A N 1
ATOM 684 C CA . SER A 1 86 ? 14.258 -17.028 -18.906 1.00 93.75 86 SER A CA 1
ATOM 685 C C . SER A 1 86 ? 13.745 -15.803 -19.669 1.00 93.75 86 SER A C 1
ATOM 687 O O . SER A 1 86 ? 13.584 -15.861 -20.889 1.00 93.75 86 SER A O 1
ATOM 689 N N . PHE A 1 87 ? 13.496 -14.689 -18.972 1.00 91.88 87 PHE A N 1
ATOM 690 C CA . PHE A 1 87 ? 13.110 -13.425 -19.599 1.00 91.88 87 PHE A CA 1
ATOM 691 C C . PHE A 1 87 ? 14.245 -12.829 -20.426 1.00 91.88 87 PHE A C 1
ATOM 693 O O . PHE A 1 87 ? 13.979 -12.335 -21.520 1.00 91.88 87 PHE A O 1
ATOM 700 N N . GLN A 1 88 ? 15.488 -12.921 -19.951 1.00 90.62 88 GLN A N 1
ATOM 701 C CA . GLN A 1 88 ? 16.658 -12.471 -20.699 1.00 90.62 88 GLN A CA 1
ATOM 702 C C . GLN A 1 88 ? 16.813 -13.261 -22.006 1.00 90.62 88 GLN A C 1
ATOM 704 O O . GLN A 1 88 ? 16.919 -12.666 -23.075 1.00 90.62 88 GLN A O 1
ATOM 709 N N . LEU A 1 89 ? 16.702 -14.593 -21.949 1.00 91.31 89 LEU A N 1
ATOM 710 C CA . LEU A 1 89 ? 16.752 -15.454 -23.136 1.00 91.31 89 LEU A CA 1
ATOM 711 C C . LEU A 1 89 ? 15.629 -15.103 -24.126 1.00 91.31 89 LEU A C 1
ATOM 713 O O . LEU A 1 89 ? 15.861 -14.978 -25.329 1.00 91.31 89 LEU A O 1
ATOM 717 N N . LEU A 1 90 ? 14.405 -14.906 -23.627 1.00 91.62 90 LEU A N 1
ATOM 718 C CA . LEU A 1 90 ? 13.271 -14.510 -24.461 1.00 91.62 90 LEU A CA 1
ATOM 719 C C . LEU A 1 90 ? 13.499 -13.145 -25.129 1.00 91.62 90 LEU A C 1
ATOM 721 O O . LEU A 1 90 ? 13.173 -12.983 -26.306 1.00 91.62 90 LEU A O 1
ATOM 725 N N . ALA A 1 91 ? 14.064 -12.182 -24.398 1.00 89.00 91 ALA A N 1
ATOM 726 C CA . ALA A 1 91 ? 14.396 -10.862 -24.918 1.00 89.00 91 ALA A CA 1
ATOM 727 C C . ALA A 1 91 ? 15.469 -10.937 -26.017 1.00 89.00 91 ALA A C 1
ATOM 729 O O . ALA A 1 91 ? 15.314 -10.291 -27.054 1.00 89.00 91 ALA A O 1
ATOM 730 N N . ASP A 1 92 ? 16.490 -11.778 -25.845 1.00 87.50 92 ASP A N 1
ATOM 731 C CA . ASP A 1 92 ? 17.557 -11.989 -26.832 1.00 87.50 92 ASP A CA 1
ATOM 732 C C . ASP A 1 92 ? 17.042 -12.701 -28.105 1.00 87.50 92 ASP A C 1
ATOM 734 O O . ASP A 1 92 ? 17.404 -12.357 -29.237 1.00 87.50 92 ASP A O 1
ATOM 738 N N . LEU A 1 93 ? 16.131 -13.671 -27.960 1.00 90.31 93 LEU A N 1
ATOM 739 C CA . LEU A 1 93 ? 15.461 -14.306 -29.105 1.00 90.31 93 LEU A CA 1
ATOM 740 C C . LEU A 1 93 ? 14.574 -13.318 -29.866 1.00 90.31 93 LEU A C 1
ATOM 742 O O . LEU A 1 93 ? 14.529 -13.327 -31.096 1.00 90.31 93 LEU A O 1
ATOM 746 N N . PHE A 1 94 ? 13.865 -12.453 -29.144 1.00 89.38 94 PHE A N 1
ATOM 747 C CA . PHE A 1 94 ? 13.030 -11.434 -29.762 1.00 89.38 94 PHE A CA 1
ATOM 748 C C . PHE A 1 94 ? 13.883 -10.379 -30.479 1.00 89.38 94 PHE A C 1
ATOM 750 O O . PHE A 1 94 ? 13.586 -10.016 -31.617 1.00 89.38 94 PHE A O 1
ATOM 757 N N . SER A 1 95 ? 14.975 -9.918 -29.863 1.00 86.00 95 SER A N 1
ATOM 758 C CA . SER A 1 95 ? 15.861 -8.918 -30.468 1.00 86.00 95 SER A CA 1
ATOM 759 C C . SER A 1 95 ? 16.491 -9.436 -31.765 1.00 86.00 95 SER A C 1
ATOM 761 O O . SER A 1 95 ? 16.455 -8.734 -32.776 1.00 86.00 95 SER A O 1
ATOM 763 N N . SER A 1 96 ? 16.958 -10.688 -31.779 1.00 86.38 96 SER A N 1
ATOM 764 C CA . SER A 1 96 ? 17.529 -11.328 -32.973 1.00 86.38 96 SER A CA 1
ATOM 765 C C . SER A 1 96 ? 16.506 -11.578 -34.088 1.00 86.38 96 SER A C 1
ATOM 767 O O . SER A 1 96 ? 16.851 -11.466 -35.264 1.00 86.38 96 SER A O 1
ATOM 769 N N . MET A 1 97 ? 15.243 -11.863 -33.749 1.00 90.31 97 MET A N 1
ATOM 770 C CA . MET A 1 97 ? 14.173 -12.065 -34.733 1.00 90.31 97 MET A CA 1
ATOM 771 C C . MET A 1 97 ? 13.731 -10.758 -35.410 1.00 90.31 97 MET A C 1
ATOM 773 O O . MET A 1 97 ? 13.480 -10.748 -36.615 1.00 90.31 97 MET A O 1
ATOM 777 N N . PHE A 1 98 ? 13.609 -9.662 -34.655 1.00 87.94 98 PHE A N 1
ATOM 778 C CA . PHE A 1 98 ? 13.073 -8.393 -35.169 1.00 87.94 98 PHE A CA 1
ATOM 779 C C . PHE A 1 98 ? 14.139 -7.445 -35.722 1.00 87.94 98 PHE A C 1
ATOM 781 O O . PHE A 1 98 ? 13.840 -6.646 -36.611 1.00 87.94 98 PHE A O 1
ATOM 788 N N . PHE A 1 99 ? 15.373 -7.535 -35.227 1.00 83.31 99 PHE A N 1
ATOM 789 C CA . PHE A 1 99 ? 16.488 -6.692 -35.649 1.00 83.31 99 PHE A CA 1
ATOM 790 C C . PHE A 1 99 ? 17.658 -7.566 -36.111 1.00 83.31 99 PHE A C 1
ATOM 792 O O . PHE A 1 99 ? 18.692 -7.603 -35.441 1.00 83.31 99 PHE A O 1
ATOM 799 N N . PRO A 1 100 ? 17.516 -8.283 -37.245 1.00 77.94 100 PRO A N 1
ATOM 800 C CA . PRO A 1 100 ? 18.622 -9.050 -37.798 1.00 77.94 100 PRO A CA 1
ATOM 801 C C . PRO A 1 100 ? 19.793 -8.096 -38.043 1.00 77.94 100 PRO A C 1
ATOM 803 O O . PRO A 1 100 ? 19.663 -7.116 -38.783 1.00 77.94 100 PRO A O 1
ATOM 806 N N . GLN A 1 101 ? 20.919 -8.344 -37.367 1.00 73.19 101 GLN A N 1
ATOM 807 C CA . GLN A 1 101 ? 22.117 -7.541 -37.571 1.00 73.19 101 GLN A CA 1
ATOM 808 C C . GLN A 1 101 ? 22.522 -7.649 -39.045 1.00 73.19 101 GLN A C 1
ATOM 810 O O . GLN A 1 101 ? 22.593 -8.764 -39.569 1.00 73.19 101 GLN A O 1
ATOM 815 N N . PRO A 1 102 ? 22.771 -6.522 -39.734 1.00 75.12 102 PRO A N 1
ATOM 816 C CA . PRO A 1 102 ? 23.333 -6.576 -41.069 1.00 75.12 102 PRO A CA 1
ATOM 817 C C . PRO A 1 102 ? 24.692 -7.274 -40.983 1.00 75.12 102 PRO A C 1
ATOM 819 O O . PRO A 1 102 ? 25.545 -6.895 -40.181 1.00 75.12 102 PRO A O 1
ATOM 822 N N . GLU A 1 103 ? 24.858 -8.320 -41.787 1.00 73.81 103 GLU A N 1
ATOM 823 C CA . GLU A 1 103 ? 26.097 -9.076 -41.930 1.00 73.81 103 GLU A CA 1
ATOM 824 C C . GLU A 1 103 ? 27.157 -8.130 -42.522 1.00 73.81 103 GLU A C 1
ATOM 826 O O . GLU A 1 103 ? 27.233 -7.916 -43.733 1.00 73.81 103 GLU A O 1
ATOM 831 N N . ASN A 1 104 ? 27.910 -7.444 -41.657 1.00 68.81 104 ASN A N 1
ATOM 832 C CA . ASN A 1 104 ? 29.014 -6.596 -42.089 1.00 68.81 104 ASN A CA 1
ATOM 833 C C . ASN A 1 104 ? 30.125 -7.516 -42.614 1.00 68.81 104 ASN A C 1
ATOM 835 O O . ASN A 1 104 ? 30.760 -8.232 -41.847 1.00 68.81 104 ASN A O 1
ATOM 839 N N . ASN A 1 105 ? 30.351 -7.484 -43.930 1.00 72.50 105 ASN A N 1
ATOM 840 C CA . ASN A 1 105 ? 31.345 -8.293 -44.654 1.00 72.50 105 ASN A CA 1
ATOM 841 C C . ASN A 1 105 ? 32.811 -7.908 -44.379 1.00 72.50 105 ASN A C 1
ATOM 843 O O . ASN A 1 105 ? 33.726 -8.438 -45.013 1.00 72.50 105 ASN A O 1
ATOM 847 N N . ASP A 1 106 ? 33.050 -7.002 -43.439 1.00 69.62 106 ASP A N 1
ATOM 848 C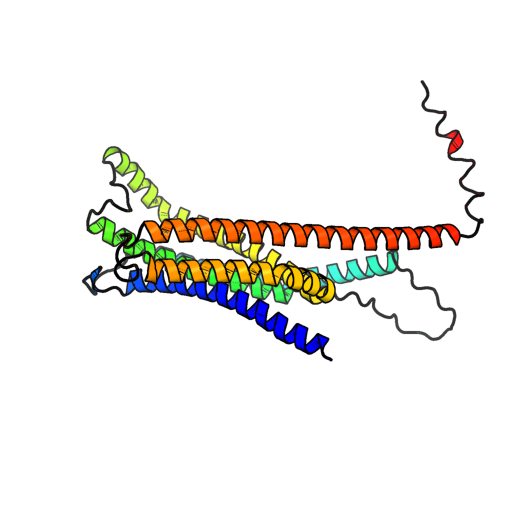 CA . ASP A 1 106 ? 34.389 -6.620 -43.030 1.00 69.62 106 ASP A CA 1
ATOM 849 C C . ASP A 1 106 ? 34.812 -7.631 -41.961 1.00 69.62 106 ASP A C 1
ATOM 851 O O . ASP A 1 106 ? 34.311 -7.588 -40.843 1.00 69.62 106 ASP A O 1
ATOM 855 N N . GLY A 1 107 ? 35.666 -8.593 -42.330 1.00 68.31 107 GLY A N 1
ATOM 856 C CA . GLY A 1 107 ? 36.083 -9.761 -41.532 1.00 68.31 107 GLY A CA 1
ATOM 857 C C . GLY A 1 107 ? 36.811 -9.482 -40.206 1.00 68.31 107 GLY A C 1
ATOM 858 O O . GLY A 1 107 ? 37.619 -10.299 -39.767 1.00 68.31 107 GLY A O 1
ATOM 859 N N . GLU A 1 108 ? 36.548 -8.350 -39.562 1.00 69.00 108 GLU A N 1
ATOM 860 C CA . GLU A 1 108 ? 36.822 -8.123 -38.154 1.00 69.00 108 GLU A CA 1
ATOM 861 C C . GLU A 1 108 ? 35.749 -8.835 -37.328 1.00 69.00 108 GLU A C 1
ATOM 863 O O . GLU A 1 108 ? 34.566 -8.506 -37.375 1.00 69.00 108 GLU A O 1
ATOM 868 N N . SER A 1 109 ? 36.171 -9.833 -36.553 1.00 57.28 109 SER A N 1
ATOM 869 C CA . SER A 1 109 ? 35.351 -10.503 -35.548 1.00 57.28 109 SER A CA 1
ATOM 870 C C . SER A 1 109 ? 34.974 -9.510 -34.442 1.00 57.28 109 SER A C 1
ATOM 872 O O . SER A 1 109 ? 35.583 -9.490 -33.370 1.00 57.28 109 SER A O 1
ATOM 874 N N . VAL A 1 110 ? 34.003 -8.643 -34.712 1.00 60.09 110 VAL A N 1
ATOM 875 C CA . VAL A 1 110 ? 33.387 -7.786 -33.707 1.00 60.09 110 VAL A CA 1
ATOM 876 C C . VAL A 1 110 ? 32.612 -8.717 -32.785 1.00 60.09 110 VAL A C 1
ATOM 878 O O . VAL A 1 110 ? 31.636 -9.343 -33.196 1.00 60.09 110 VAL A O 1
ATOM 881 N N . SER A 1 111 ? 33.102 -8.866 -31.551 1.00 60.53 111 SER A N 1
ATOM 882 C CA . SER A 1 111 ? 32.420 -9.603 -30.488 1.00 60.53 111 SER A CA 1
ATOM 883 C C . SER A 1 111 ? 30.939 -9.227 -30.485 1.00 60.53 111 SER A C 1
ATOM 885 O O . SER A 1 111 ? 30.649 -8.029 -30.553 1.00 60.53 111 SER A O 1
ATOM 887 N N . PRO A 1 112 ? 30.017 -10.207 -30.429 1.00 58.19 112 PRO A N 1
ATOM 888 C CA . PRO A 1 112 ? 28.590 -9.957 -30.555 1.00 58.19 112 PRO A CA 1
ATOM 889 C C . PRO A 1 112 ? 28.204 -8.883 -29.548 1.00 58.19 112 PRO A C 1
ATOM 891 O O . PRO A 1 112 ? 28.297 -9.083 -28.337 1.00 58.19 112 PRO A O 1
ATOM 894 N N . SER A 1 113 ? 27.848 -7.710 -30.064 1.00 54.75 113 SER A N 1
ATOM 895 C CA . SER A 1 113 ? 27.340 -6.609 -29.267 1.00 54.75 113 SER A CA 1
ATOM 896 C C . SER A 1 113 ? 26.009 -7.077 -28.692 1.00 54.75 113 SER A C 1
ATOM 898 O O . SER A 1 113 ? 24.989 -7.037 -29.379 1.00 54.75 113 SER A O 1
ATOM 900 N N . THR A 1 114 ? 26.058 -7.598 -27.467 1.00 56.94 114 THR A N 1
ATOM 901 C CA . THR A 1 114 ? 24.909 -7.953 -26.634 1.00 56.94 114 THR A CA 1
ATOM 902 C C . THR A 1 114 ? 23.859 -6.861 -26.767 1.00 56.94 114 THR A C 1
ATOM 904 O O . THR A 1 114 ? 24.166 -5.686 -26.557 1.00 56.94 114 THR A O 1
ATOM 907 N N . SER A 1 115 ? 22.646 -7.225 -27.184 1.00 52.44 115 SER A N 1
ATOM 908 C CA . SER A 1 115 ? 21.556 -6.269 -27.342 1.00 52.44 115 SER A CA 1
ATOM 909 C C . SER A 1 115 ? 21.347 -5.512 -26.031 1.00 52.44 115 SER A C 1
ATOM 911 O O . SER A 1 115 ? 21.071 -6.117 -25.001 1.00 52.44 115 SER A O 1
ATOM 913 N N . ASN A 1 116 ? 21.489 -4.185 -26.078 1.00 62.53 116 ASN A N 1
ATOM 914 C CA . ASN A 1 116 ? 21.451 -3.281 -24.923 1.00 62.53 116 ASN A CA 1
ATOM 915 C C . ASN A 1 116 ? 20.035 -3.083 -24.350 1.00 62.53 116 ASN A C 1
ATOM 917 O O . ASN A 1 116 ? 19.682 -1.961 -23.999 1.00 62.53 116 ASN A O 1
ATOM 921 N N . PHE A 1 117 ? 19.188 -4.112 -24.310 1.00 71.19 117 PHE A N 1
ATOM 922 C CA . PHE A 1 117 ? 17.888 -4.007 -23.654 1.00 71.19 117 PHE A CA 1
ATOM 923 C C . PHE A 1 117 ? 18.023 -4.555 -22.228 1.00 71.19 117 PHE A C 1
ATOM 925 O O . PHE A 1 117 ? 17.968 -5.772 -22.046 1.00 71.19 117 PHE A O 1
ATOM 932 N N . PRO A 1 118 ? 18.290 -3.701 -21.219 1.00 79.62 118 PRO A N 1
ATOM 933 C CA . PRO A 1 118 ? 18.461 -4.164 -19.852 1.00 79.62 118 PRO A CA 1
ATOM 934 C C . PRO A 1 118 ? 17.118 -4.676 -19.329 1.00 79.62 118 PRO A C 1
ATOM 936 O O . PRO A 1 118 ? 16.160 -3.912 -19.196 1.00 79.62 118 PRO A O 1
ATOM 939 N N . VAL A 1 119 ? 17.039 -5.972 -19.036 1.00 83.94 119 VAL A N 1
ATOM 940 C CA . VAL A 1 119 ? 15.903 -6.532 -18.303 1.00 83.94 119 VAL A CA 1
ATOM 941 C C . VAL A 1 119 ? 16.013 -6.067 -16.842 1.00 83.94 119 VAL A C 1
ATOM 943 O O . VAL A 1 119 ? 17.102 -6.131 -16.268 1.00 83.94 119 VAL A O 1
ATOM 946 N N . PRO A 1 120 ? 14.931 -5.553 -16.230 1.00 86.00 120 PRO A N 1
ATOM 947 C CA . PRO A 1 120 ? 14.952 -5.131 -14.832 1.00 86.00 120 PRO A CA 1
ATOM 948 C C . PRO A 1 120 ? 15.208 -6.317 -13.892 1.00 86.00 120 PRO A C 1
ATOM 950 O O . PRO A 1 120 ? 14.597 -7.379 -14.033 1.00 86.00 120 PRO A O 1
ATOM 953 N N . HIS A 1 121 ? 16.084 -6.120 -12.905 1.00 91.25 121 HIS A N 1
ATOM 954 C CA . HIS A 1 121 ? 16.407 -7.129 -11.897 1.00 91.25 121 HIS A CA 1
ATOM 955 C C . HIS A 1 121 ? 15.218 -7.358 -10.956 1.00 91.25 121 HIS A C 1
ATOM 957 O O . HIS A 1 121 ? 14.970 -6.562 -10.053 1.00 91.25 121 HIS A O 1
ATOM 963 N N . LEU A 1 122 ? 14.511 -8.483 -11.096 1.00 93.38 122 LEU A N 1
ATOM 964 C CA . LEU A 1 122 ? 13.253 -8.755 -10.378 1.00 93.38 122 LEU A CA 1
ATOM 965 C C . LEU A 1 122 ? 13.423 -8.948 -8.861 1.00 93.38 122 LEU A C 1
ATOM 967 O O . LEU A 1 122 ? 12.466 -8.798 -8.096 1.00 93.38 122 LEU A O 1
ATOM 971 N N . ILE A 1 123 ? 14.635 -9.273 -8.404 1.00 94.50 123 ILE A N 1
ATOM 972 C CA . ILE A 1 123 ? 14.936 -9.532 -6.987 1.00 94.50 123 ILE A CA 1
ATOM 973 C C . ILE A 1 123 ? 14.701 -8.278 -6.135 1.00 94.50 123 ILE A C 1
ATOM 975 O O . ILE A 1 123 ? 14.112 -8.361 -5.055 1.00 94.50 123 ILE A O 1
ATOM 979 N N . GLY A 1 124 ? 15.128 -7.115 -6.633 1.00 91.50 124 GLY A N 1
ATOM 980 C CA . GLY A 1 124 ? 14.971 -5.820 -5.970 1.00 91.50 124 GLY A CA 1
ATOM 981 C C . GLY A 1 124 ? 13.511 -5.492 -5.635 1.00 91.50 124 GLY A C 1
ATOM 982 O O . GLY A 1 124 ? 13.159 -5.474 -4.450 1.00 91.50 124 GLY A O 1
ATOM 983 N N . PRO A 1 125 ? 12.631 -5.292 -6.633 1.00 94.69 125 PRO A N 1
ATOM 984 C CA . PRO A 1 125 ? 11.231 -4.952 -6.398 1.00 94.69 125 PRO A CA 1
ATOM 985 C C . PRO A 1 125 ? 10.506 -6.011 -5.563 1.00 94.69 125 PRO A C 1
ATOM 987 O O . PRO A 1 125 ? 9.677 -5.660 -4.726 1.00 94.69 125 PRO A O 1
ATOM 990 N N . TYR A 1 126 ? 10.858 -7.292 -5.705 1.00 96.31 126 TYR A N 1
ATOM 991 C CA . TYR A 1 126 ? 10.297 -8.351 -4.871 1.00 96.31 126 TYR A CA 1
ATOM 992 C C . TYR A 1 126 ? 10.673 -8.213 -3.385 1.00 96.31 126 TYR A C 1
ATOM 994 O O . TYR A 1 126 ? 9.793 -8.279 -2.524 1.00 96.31 126 TYR A O 1
ATOM 1002 N N . THR A 1 127 ? 11.951 -7.971 -3.057 1.00 94.56 127 THR A N 1
ATOM 1003 C CA . THR A 1 127 ? 12.387 -7.771 -1.656 1.00 94.56 127 THR A CA 1
ATOM 1004 C C . THR A 1 127 ? 11.669 -6.596 -0.999 1.00 94.56 127 THR A C 1
ATOM 1006 O O . THR A 1 127 ? 11.173 -6.718 0.125 1.00 94.56 127 THR A O 1
ATOM 1009 N N . VAL A 1 128 ? 11.560 -5.478 -1.725 1.00 93.31 128 VAL A N 1
ATOM 1010 C CA . VAL A 1 128 ? 10.877 -4.267 -1.264 1.00 93.31 128 VAL A CA 1
ATOM 1011 C C . VAL A 1 128 ? 9.392 -4.546 -1.056 1.00 93.31 128 VAL A C 1
ATOM 1013 O O . VAL A 1 128 ? 8.847 -4.184 -0.014 1.00 93.31 128 VAL A O 1
ATOM 1016 N N . ALA A 1 129 ? 8.748 -5.253 -1.987 1.00 95.88 129 ALA A N 1
ATOM 1017 C CA . ALA A 1 129 ? 7.331 -5.581 -1.896 1.00 95.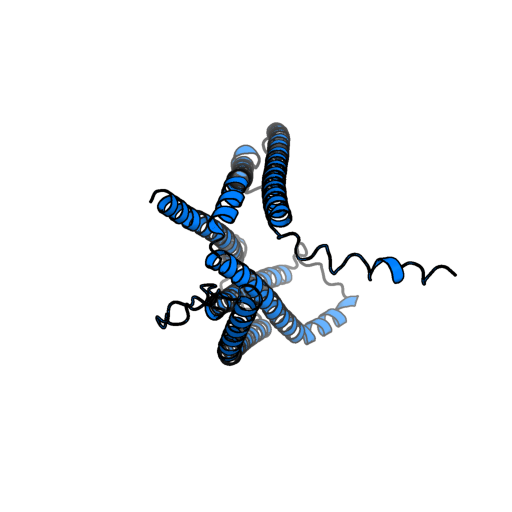88 129 ALA A CA 1
ATOM 1018 C C . ALA A 1 129 ? 7.002 -6.459 -0.678 1.00 95.88 129 ALA A C 1
ATOM 1020 O O . ALA A 1 129 ? 6.019 -6.196 0.026 1.00 95.88 129 ALA A O 1
ATOM 1021 N N . VAL A 1 130 ? 7.826 -7.476 -0.397 1.00 95.69 130 VAL A N 1
ATOM 1022 C CA . VAL A 1 130 ? 7.668 -8.354 0.776 1.00 95.69 130 VAL A CA 1
ATOM 1023 C C . VAL A 1 130 ? 7.853 -7.564 2.072 1.00 95.69 130 VAL A C 1
ATOM 1025 O O . VAL A 1 130 ? 7.029 -7.680 2.983 1.00 95.69 130 VAL A O 1
ATOM 1028 N N . PHE A 1 131 ? 8.891 -6.726 2.151 1.00 93.69 131 PHE A N 1
ATOM 1029 C CA . PHE A 1 131 ? 9.150 -5.890 3.324 1.00 93.69 131 PHE A CA 1
ATOM 1030 C C . PHE A 1 131 ? 8.022 -4.879 3.581 1.00 93.69 131 PHE A C 1
ATOM 1032 O O . PHE A 1 131 ? 7.555 -4.733 4.716 1.00 93.69 131 PHE A O 1
ATOM 1039 N N . LEU A 1 132 ? 7.538 -4.221 2.524 1.00 92.06 132 LEU A N 1
ATOM 1040 C CA . LEU A 1 132 ? 6.425 -3.277 2.597 1.00 92.06 132 LEU A CA 1
ATOM 1041 C C . LEU A 1 132 ? 5.151 -3.972 3.088 1.00 92.06 132 LEU A C 1
ATOM 1043 O O . LEU A 1 132 ? 4.489 -3.485 4.002 1.00 92.06 132 LEU A O 1
ATOM 1047 N N . THR A 1 133 ? 4.848 -5.150 2.541 1.00 95.94 133 THR A N 1
ATOM 1048 C CA . THR A 1 133 ? 3.673 -5.941 2.935 1.00 95.94 133 THR A CA 1
ATOM 1049 C C . THR A 1 133 ? 3.738 -6.362 4.399 1.00 95.94 133 THR A C 1
ATOM 1051 O O . THR A 1 133 ? 2.751 -6.224 5.123 1.00 95.94 133 THR A O 1
ATOM 1054 N N . LEU A 1 134 ? 4.901 -6.840 4.857 1.00 94.88 134 LEU A N 1
ATOM 1055 C CA . LEU A 1 134 ? 5.121 -7.199 6.257 1.00 94.88 134 LEU A CA 1
ATOM 1056 C C . LEU A 1 134 ? 4.875 -5.996 7.175 1.00 94.88 134 LEU A C 1
ATOM 1058 O O . LEU A 1 134 ? 4.152 -6.112 8.163 1.00 94.88 134 LEU A O 1
ATOM 1062 N N . THR A 1 135 ? 5.430 -4.839 6.820 1.00 90.69 135 THR A N 1
ATOM 1063 C CA . THR A 1 135 ? 5.292 -3.604 7.601 1.00 90.69 135 THR A CA 1
ATOM 1064 C C . THR A 1 135 ? 3.831 -3.159 7.692 1.00 90.69 135 THR A C 1
ATOM 1066 O O . THR A 1 135 ? 3.331 -2.926 8.793 1.00 90.69 135 THR A O 1
ATOM 1069 N N . LEU A 1 136 ? 3.115 -3.118 6.562 1.00 91.75 136 LEU A N 1
ATOM 1070 C CA . LEU A 1 136 ? 1.695 -2.750 6.517 1.00 91.75 136 LEU A CA 1
ATOM 1071 C C . LEU A 1 136 ? 0.832 -3.684 7.370 1.00 91.75 136 LEU A C 1
ATOM 1073 O O . LEU A 1 136 ? -0.019 -3.227 8.131 1.00 91.75 136 LEU A O 1
ATOM 1077 N N . ILE A 1 137 ? 1.075 -4.992 7.291 1.00 94.19 137 ILE A N 1
ATOM 1078 C CA . ILE A 1 137 ? 0.335 -5.986 8.068 1.00 94.19 137 ILE A CA 1
ATOM 1079 C C . ILE A 1 137 ? 0.622 -5.869 9.572 1.00 94.19 137 ILE A C 1
ATOM 1081 O O . ILE A 1 137 ? -0.301 -5.994 10.382 1.00 94.19 137 ILE A O 1
ATOM 1085 N N . VAL A 1 138 ? 1.869 -5.600 9.971 1.00 91.00 138 VAL A N 1
ATOM 1086 C CA . VAL A 1 138 ? 2.218 -5.371 11.383 1.00 91.00 138 VAL A CA 1
ATOM 1087 C C . VAL A 1 138 ? 1.514 -4.122 11.911 1.00 91.00 138 VAL A C 1
ATOM 1089 O O . VAL A 1 138 ? 0.879 -4.190 12.962 1.00 91.00 138 VAL A O 1
ATOM 1092 N N . ILE A 1 139 ? 1.542 -3.013 11.166 1.00 88.25 139 ILE A N 1
ATOM 1093 C CA . ILE A 1 139 ? 0.840 -1.777 11.544 1.00 88.25 139 ILE A CA 1
ATOM 1094 C C . ILE A 1 139 ? -0.666 -2.030 11.670 1.00 88.25 139 ILE A C 1
ATOM 1096 O O . ILE A 1 139 ? -1.260 -1.712 12.700 1.00 88.25 139 ILE A O 1
ATOM 1100 N N . GLN A 1 140 ? -1.280 -2.679 10.677 1.00 91.00 140 GLN A N 1
ATOM 1101 C CA . GLN A 1 140 ? -2.708 -2.997 10.702 1.00 91.00 140 GLN A CA 1
ATOM 1102 C C . GLN A 1 140 ? -3.078 -3.883 11.902 1.00 91.00 140 GLN A C 1
ATOM 1104 O O . GLN A 1 140 ? -4.138 -3.709 12.504 1.00 91.00 140 GLN A O 1
ATOM 1109 N N . SER A 1 141 ? -2.192 -4.809 12.284 1.00 90.62 141 SER A N 1
ATOM 1110 C CA . SER A 1 141 ? -2.367 -5.650 13.473 1.00 90.62 141 SER A CA 1
ATOM 1111 C C . SER A 1 141 ? -2.364 -4.825 14.760 1.00 90.62 141 SER A C 1
ATOM 1113 O O . SER A 1 141 ? -3.189 -5.063 15.640 1.00 90.62 141 SER A O 1
ATOM 1115 N N . LEU A 1 142 ? -1.467 -3.841 14.871 1.00 87.94 142 LEU A N 1
ATOM 1116 C CA . LEU A 1 142 ? -1.392 -2.947 16.029 1.00 87.94 142 LEU A CA 1
ATOM 1117 C C . LEU A 1 142 ? -2.636 -2.060 16.139 1.00 87.94 142 LEU A C 1
ATOM 1119 O O . LEU A 1 142 ? -3.216 -1.961 17.220 1.00 87.94 142 LEU A O 1
ATOM 1123 N N . ILE A 1 143 ? -3.094 -1.487 15.022 1.00 87.69 143 ILE A N 1
ATOM 1124 C CA . ILE A 1 143 ? -4.334 -0.694 14.969 1.00 87.69 143 ILE A CA 1
ATOM 1125 C C . ILE A 1 143 ? -5.526 -1.547 15.411 1.00 87.69 143 ILE A C 1
ATOM 1127 O O . ILE A 1 143 ? -6.346 -1.121 16.224 1.00 87.69 143 ILE A O 1
ATOM 1131 N N . LEU A 1 144 ? -5.618 -2.781 14.914 1.00 90.00 144 LEU A N 1
ATOM 1132 C CA . LEU A 1 144 ? -6.704 -3.682 15.277 1.00 90.00 144 LEU A CA 1
ATOM 1133 C C . LEU A 1 144 ? -6.658 -4.068 16.761 1.00 90.00 144 LEU A C 1
ATOM 1135 O O . LEU A 1 144 ? -7.709 -4.157 17.394 1.00 90.00 144 LEU A O 1
ATOM 1139 N N . LEU A 1 145 ? -5.467 -4.234 17.342 1.00 88.06 145 LEU A N 1
ATOM 1140 C CA . LEU A 1 145 ? -5.302 -4.489 18.772 1.00 88.06 145 LEU A CA 1
ATOM 1141 C C . LEU A 1 145 ? -5.735 -3.282 19.623 1.00 88.06 145 LEU A C 1
ATOM 1143 O O . LEU A 1 145 ? -6.438 -3.462 20.621 1.00 88.06 145 LEU A O 1
ATOM 1147 N N . ALA A 1 146 ? -5.383 -2.062 19.205 1.00 86.56 146 ALA A N 1
ATOM 1148 C CA . ALA A 1 146 ? -5.838 -0.825 19.844 1.00 86.56 146 ALA A CA 1
ATOM 1149 C C . ALA A 1 146 ? -7.372 -0.693 19.784 1.00 86.56 146 ALA A C 1
ATOM 1151 O O . ALA A 1 146 ? -8.018 -0.421 20.798 1.00 86.56 146 ALA A O 1
ATOM 1152 N N . ASN A 1 147 ? -7.975 -1.007 18.635 1.00 87.12 147 ASN A N 1
ATOM 1153 C CA . ASN A 1 147 ? -9.430 -1.021 18.476 1.00 87.12 147 ASN A CA 1
ATOM 1154 C C . ASN A 1 147 ? -10.101 -2.097 19.338 1.00 87.12 147 ASN A C 1
ATOM 1156 O O . ASN A 1 147 ? -11.144 -1.845 19.936 1.00 87.12 147 ASN A O 1
ATOM 1160 N N . VAL A 1 148 ? -9.501 -3.285 19.474 1.00 90.19 148 VAL A N 1
ATOM 1161 C CA . VAL A 1 148 ? -10.007 -4.323 20.388 1.00 90.19 148 VAL A CA 1
ATOM 1162 C C . VAL A 1 148 ? -9.995 -3.832 21.836 1.00 90.19 148 VAL A C 1
ATOM 1164 O O . VAL A 1 148 ? -10.959 -4.086 22.559 1.00 90.19 148 VAL A O 1
ATOM 1167 N N . ARG A 1 149 ? -8.953 -3.104 22.262 1.00 87.50 149 ARG A N 1
ATOM 1168 C CA . ARG A 1 149 ? -8.902 -2.488 23.597 1.00 87.50 149 ARG A CA 1
ATOM 1169 C C . ARG A 1 149 ? -10.047 -1.493 23.791 1.00 87.50 149 ARG A C 1
ATOM 1171 O O . ARG A 1 149 ? -10.810 -1.644 24.744 1.00 87.50 149 ARG A O 1
ATOM 1178 N N . ARG A 1 150 ? -10.191 -0.527 22.876 1.00 85.31 150 ARG A N 1
ATOM 1179 C CA . ARG A 1 150 ? -11.261 0.488 22.897 1.00 85.31 150 ARG A CA 1
ATOM 1180 C C . ARG A 1 150 ? -12.641 -0.163 22.992 1.00 85.31 150 ARG A C 1
ATOM 1182 O O . ARG A 1 150 ? -13.390 0.107 23.929 1.00 85.31 150 ARG A O 1
ATOM 1189 N N . ASN A 1 151 ? -12.918 -1.107 22.096 1.00 88.81 151 ASN A N 1
ATOM 1190 C CA . ASN A 1 151 ? -14.201 -1.801 22.017 1.00 88.81 151 ASN A CA 1
ATOM 1191 C C . ASN A 1 151 ? -14.492 -2.641 23.270 1.00 88.81 151 ASN A C 1
ATOM 1193 O O . ASN A 1 151 ? -15.629 -2.718 23.735 1.00 88.81 151 ASN A O 1
ATOM 1197 N N . SER A 1 152 ? -13.464 -3.276 23.841 1.00 88.12 152 SER A N 1
ATOM 1198 C CA . SER A 1 152 ? -13.580 -4.035 25.090 1.00 88.12 152 SER A CA 1
ATOM 1199 C C . SER A 1 152 ? -14.004 -3.127 26.246 1.00 88.12 152 SER A C 1
ATOM 1201 O O . SER A 1 152 ? -14.936 -3.447 26.982 1.00 88.12 152 SER A O 1
ATOM 1203 N N . ILE A 1 153 ? -13.378 -1.954 26.371 1.00 85.88 153 ILE A N 1
ATOM 1204 C CA . ILE A 1 153 ? -13.674 -1.007 27.450 1.00 85.88 153 ILE A CA 1
ATOM 1205 C C . ILE A 1 153 ? -15.066 -0.388 27.291 1.00 85.88 153 ILE A C 1
ATOM 1207 O O . ILE A 1 153 ? -15.813 -0.335 28.269 1.00 85.88 153 ILE A O 1
ATOM 1211 N N . GLN A 1 154 ? -15.455 0.014 26.079 1.00 86.56 154 GLN A N 1
ATOM 1212 C CA . GLN A 1 154 ? -16.819 0.484 25.800 1.00 86.56 154 GLN A CA 1
ATOM 1213 C C . GLN A 1 154 ? -17.863 -0.576 26.164 1.00 86.56 154 GLN A C 1
ATOM 1215 O O . GLN A 1 154 ? -18.842 -0.284 26.853 1.00 86.56 154 GLN A O 1
ATOM 1220 N N . SER A 1 155 ? -17.601 -1.840 25.811 1.00 87.44 155 SER A N 1
ATOM 1221 C CA . SER A 1 155 ? -18.486 -2.947 26.172 1.00 87.44 155 SER A CA 1
ATOM 1222 C C . SER A 1 155 ? -18.598 -3.154 27.687 1.00 87.44 155 SER A C 1
ATOM 1224 O O . SER A 1 155 ? -19.665 -3.567 28.139 1.00 87.44 155 SER A O 1
ATOM 1226 N N . TYR A 1 156 ? -17.549 -2.888 28.476 1.00 87.19 156 TYR A N 1
ATOM 1227 C CA . TYR A 1 156 ? -17.622 -2.946 29.943 1.00 87.19 156 TYR A CA 1
ATOM 1228 C C . TYR A 1 156 ? -18.396 -1.772 30.549 1.00 87.19 156 TYR A C 1
ATOM 1230 O O . TYR A 1 156 ? -19.017 -1.934 31.598 1.00 87.19 156 TYR A O 1
ATOM 1238 N N . ARG A 1 157 ? -18.390 -0.610 29.887 1.00 86.19 157 ARG A N 1
ATOM 1239 C CA . ARG A 1 157 ? -19.182 0.564 30.289 1.00 86.19 157 ARG A CA 1
ATOM 1240 C C . ARG A 1 157 ? -20.667 0.423 29.964 1.00 86.19 157 ARG A C 1
ATOM 1242 O O . ARG A 1 157 ? -21.474 1.153 30.529 1.00 86.19 157 ARG A O 1
ATOM 1249 N N . GLY A 1 158 ? -21.024 -0.512 29.082 1.00 88.62 158 GLY A N 1
ATOM 1250 C CA . GLY A 1 158 ? -22.379 -0.602 28.539 1.00 88.62 158 GLY A CA 1
ATOM 1251 C C . GLY A 1 158 ? -22.721 0.594 27.651 1.00 88.62 158 GLY A C 1
ATOM 1252 O O . GLY A 1 158 ? -23.884 0.979 27.579 1.00 88.62 158 GLY A O 1
ATOM 1253 N N . ASP A 1 159 ? -21.702 1.202 27.039 1.00 89.69 159 ASP A N 1
ATOM 1254 C CA . ASP A 1 159 ? -21.865 2.271 26.064 1.00 89.69 159 ASP A CA 1
ATOM 1255 C C . ASP A 1 159 ? -22.162 1.651 24.693 1.00 89.69 159 ASP A C 1
ATOM 1257 O O . ASP A 1 159 ? -21.342 0.911 24.144 1.00 89.69 159 ASP A O 1
ATOM 1261 N N . ASP A 1 160 ? -23.355 1.936 24.172 1.00 91.50 160 ASP A N 1
ATOM 1262 C CA . ASP A 1 160 ? -23.866 1.381 22.917 1.00 91.50 160 ASP A CA 1
ATOM 1263 C C . ASP A 1 160 ? -23.684 2.355 21.725 1.00 91.50 160 ASP A C 1
ATOM 1265 O O . ASP A 1 160 ? -24.327 2.190 20.687 1.00 91.50 160 ASP A O 1
ATOM 1269 N N . THR A 1 161 ? -22.851 3.400 21.860 1.00 87.50 161 THR A N 1
ATOM 1270 C CA . THR A 1 161 ? -22.619 4.404 20.797 1.00 87.50 161 THR A CA 1
ATOM 1271 C C . THR A 1 161 ? -21.948 3.826 19.549 1.00 87.50 161 THR A C 1
ATOM 1273 O O . THR A 1 161 ? -22.385 4.106 18.434 1.00 87.50 161 THR A O 1
ATOM 1276 N N . GLU A 1 162 ? -20.901 3.015 19.722 1.00 83.19 162 GLU A N 1
ATOM 1277 C CA . GLU A 1 162 ? -20.154 2.384 18.619 1.00 83.19 162 GLU A CA 1
ATOM 1278 C C . GLU A 1 162 ? -20.506 0.905 18.431 1.00 83.19 162 GLU A C 1
ATOM 1280 O O . GLU A 1 162 ? -20.537 0.403 17.305 1.00 83.19 162 GLU A O 1
ATOM 1285 N N . ILE A 1 163 ? -20.780 0.192 19.527 1.00 85.94 163 ILE A N 1
ATOM 1286 C CA . ILE A 1 163 ? -21.094 -1.237 19.508 1.00 85.94 163 ILE A CA 1
ATOM 1287 C C . ILE A 1 163 ? -22.592 -1.399 19.765 1.00 85.94 163 ILE A C 1
ATOM 1289 O O . ILE A 1 163 ? -23.048 -1.088 20.862 1.00 85.94 163 ILE A O 1
ATOM 1293 N N . PRO A 1 164 ? -23.375 -1.926 18.809 1.00 88.56 164 PRO A N 1
ATOM 1294 C CA . PRO A 1 164 ? -24.804 -2.090 19.011 1.00 88.56 164 PRO A CA 1
ATOM 1295 C C . PRO A 1 164 ? -25.091 -3.071 20.150 1.00 88.56 164 PRO A C 1
ATOM 1297 O O . PRO A 1 164 ? -24.447 -4.121 20.292 1.00 88.56 164 PRO A O 1
ATOM 1300 N N . ARG A 1 165 ? -26.114 -2.744 20.943 1.00 88.75 165 ARG A N 1
ATOM 1301 C CA . ARG A 1 165 ? -26.532 -3.553 22.086 1.00 88.75 165 ARG A CA 1
ATOM 1302 C C . ARG A 1 165 ? -26.936 -4.961 21.646 1.00 88.75 165 ARG A C 1
ATOM 1304 O O . ARG A 1 165 ? -27.740 -5.145 20.736 1.00 88.75 165 ARG A O 1
ATOM 1311 N N . ARG A 1 166 ? -26.426 -5.984 22.337 1.00 87.38 166 ARG A N 1
ATOM 1312 C CA . ARG A 1 166 ? -26.711 -7.390 21.999 1.00 87.38 166 ARG A CA 1
ATOM 1313 C C . ARG A 1 166 ? -28.140 -7.781 22.378 1.00 87.38 166 ARG A C 1
ATOM 1315 O O . ARG A 1 166 ? -28.498 -7.770 23.559 1.00 87.38 166 ARG A O 1
ATOM 1322 N N . HIS A 1 167 ? -28.926 -8.232 21.403 1.00 91.12 167 HIS A N 1
ATOM 1323 C CA . HIS A 1 167 ? -30.253 -8.796 21.653 1.00 91.12 167 HIS A CA 1
ATOM 1324 C C . HIS A 1 167 ? -30.165 -10.197 22.277 1.00 91.12 167 HIS A C 1
ATOM 1326 O O . HIS A 1 167 ? -29.365 -11.035 21.859 1.00 91.12 167 HIS A O 1
ATOM 1332 N N . ARG A 1 168 ? -31.023 -10.477 23.272 1.00 89.88 168 ARG A N 1
ATOM 1333 C CA . ARG A 1 168 ? -31.066 -11.776 23.978 1.00 89.88 168 ARG A CA 1
ATOM 1334 C C . ARG A 1 168 ? -31.352 -12.959 23.053 1.00 89.88 168 ARG A C 1
ATOM 1336 O O . ARG A 1 168 ? -30.833 -14.046 23.289 1.00 89.88 168 ARG A O 1
ATOM 1343 N N . SER A 1 169 ? -32.135 -12.744 21.998 1.00 92.81 169 SER A N 1
ATOM 1344 C CA . SER A 1 169 ? -32.447 -13.757 20.982 1.00 92.81 169 SER A CA 1
ATOM 1345 C C . SER A 1 169 ? -31.210 -14.254 20.224 1.00 92.81 169 SER A C 1
ATOM 1347 O O . SER A 1 169 ? -31.233 -15.349 19.673 1.00 92.81 169 SER A O 1
ATOM 1349 N N . GLU A 1 170 ? -30.116 -13.491 20.220 1.00 91.75 170 GLU A N 1
ATOM 1350 C CA . GLU A 1 170 ? -28.926 -13.767 19.409 1.00 91.75 170 GLU A CA 1
ATOM 1351 C C . GLU A 1 170 ? -27.738 -14.301 20.221 1.00 91.75 170 GLU A C 1
ATOM 1353 O O . GLU A 1 170 ? -26.669 -14.550 19.665 1.00 91.75 170 GLU A O 1
ATOM 1358 N N . TYR A 1 171 ? -27.890 -14.527 21.531 1.00 91.38 171 TYR A N 1
ATOM 1359 C CA . TYR A 1 171 ? -26.780 -14.951 22.398 1.00 91.38 171 TYR A CA 1
ATOM 1360 C C . TYR A 1 171 ? -26.126 -16.262 21.957 1.00 91.38 171 TYR A C 1
ATOM 1362 O O . TYR A 1 171 ? -24.900 -16.374 21.990 1.00 91.38 171 TYR A O 1
ATOM 1370 N N . VAL A 1 172 ? -26.920 -17.216 21.468 1.00 91.12 172 VAL A N 1
ATOM 1371 C CA . VAL A 1 172 ? -26.399 -18.472 20.910 1.00 91.12 172 VAL A CA 1
ATOM 1372 C C . VAL A 1 172 ? -25.545 -18.198 19.669 1.00 91.12 172 VAL A C 1
ATOM 1374 O O . VAL A 1 172 ? -24.439 -18.721 19.558 1.00 91.12 172 VAL A O 1
ATOM 1377 N N . SER A 1 173 ? -26.001 -17.315 18.776 1.00 88.75 173 SER A N 1
ATOM 1378 C CA . SER A 1 173 ? -25.249 -16.916 17.579 1.00 88.75 173 SER A CA 1
ATOM 1379 C C . SER A 1 173 ? -23.925 -16.239 17.947 1.00 88.75 173 SER A C 1
ATOM 1381 O O . SER A 1 173 ? -22.880 -16.586 17.397 1.00 88.75 173 SER A O 1
ATOM 1383 N N . TYR A 1 174 ? -23.923 -15.343 18.939 1.00 86.00 174 TYR A N 1
ATOM 1384 C CA . TYR A 1 174 ? -22.691 -14.718 19.427 1.00 86.00 174 TYR A CA 1
ATOM 1385 C C . TYR A 1 174 ? -21.724 -15.727 20.052 1.00 86.00 174 TYR A C 1
ATOM 1387 O O . TYR A 1 174 ? -20.518 -15.618 19.834 1.00 86.00 174 TYR A O 1
ATOM 1395 N N . ALA A 1 175 ? -22.215 -16.716 20.801 1.00 86.88 175 ALA A N 1
ATOM 1396 C CA . ALA A 1 175 ? -21.373 -17.773 21.361 1.00 86.88 175 ALA A CA 1
ATOM 1397 C C . ALA A 1 175 ? -20.736 -18.633 20.255 1.00 86.88 175 ALA A C 1
ATOM 1399 O O . ALA A 1 175 ? -19.524 -18.847 20.264 1.00 86.88 175 ALA A O 1
ATOM 1400 N N . VAL A 1 176 ? -21.521 -19.036 19.250 1.00 89.38 176 VAL A N 1
ATOM 1401 C CA . VAL A 1 176 ? -21.026 -19.800 18.092 1.00 89.38 176 VAL A CA 1
ATOM 1402 C C . VAL A 1 176 ? -19.988 -19.003 17.301 1.00 89.38 176 VAL A C 1
ATOM 1404 O O . VAL A 1 176 ? -18.891 -19.500 17.040 1.00 89.38 176 VAL A O 1
ATOM 1407 N N . ARG A 1 177 ? -20.270 -17.734 16.985 1.00 84.56 177 ARG A N 1
ATOM 1408 C CA . ARG A 1 177 ? -19.310 -16.845 16.305 1.00 84.56 177 ARG A CA 1
ATOM 1409 C C . ARG A 1 177 ? -18.039 -16.654 17.122 1.00 84.56 177 ARG A C 1
ATOM 1411 O O . ARG A 1 177 ? -16.945 -16.653 16.562 1.00 84.56 177 ARG A O 1
ATOM 1418 N N . ASN A 1 178 ? -18.166 -16.567 18.445 1.00 86.12 178 ASN A N 1
ATOM 1419 C CA . ASN A 1 178 ? -17.013 -16.519 19.325 1.00 86.12 178 ASN A CA 1
ATOM 1420 C C . ASN A 1 178 ? -16.167 -17.784 19.214 1.00 86.12 178 ASN A C 1
ATOM 1422 O O . ASN A 1 178 ? -14.953 -17.636 19.181 1.00 86.12 178 ASN A O 1
ATOM 1426 N N . PHE A 1 179 ? -16.716 -18.998 19.112 1.00 89.19 179 PHE A N 1
ATOM 1427 C CA . PHE A 1 179 ? -15.888 -20.204 18.943 1.00 89.19 179 PHE A CA 1
ATOM 1428 C C . PHE A 1 179 ? -15.039 -20.145 17.671 1.00 89.19 179 PHE A C 1
ATOM 1430 O O . PHE A 1 179 ? -13.836 -20.401 17.726 1.00 89.19 179 PHE A O 1
ATOM 1437 N N . HIS A 1 180 ? -15.618 -19.685 16.564 1.00 91.38 180 HIS A N 1
ATOM 1438 C CA . HIS A 1 180 ? -14.914 -19.615 15.285 1.00 91.38 180 HIS A CA 1
ATOM 1439 C C . HIS A 1 180 ? -14.083 -18.342 15.071 1.00 91.38 180 HIS A C 1
ATOM 1441 O O . HIS A 1 180 ? -13.398 -18.246 14.054 1.00 91.38 180 HIS A O 1
ATOM 1447 N N . PHE A 1 181 ? -14.111 -17.379 15.997 1.00 90.44 181 PHE A N 1
ATOM 1448 C CA . PHE A 1 181 ? -13.413 -16.094 15.864 1.00 90.44 181 PHE A CA 1
ATOM 1449 C C . PHE A 1 181 ? -11.938 -16.249 15.467 1.00 90.44 181 PHE A C 1
ATOM 1451 O O . PHE A 1 181 ? -11.497 -15.629 14.507 1.00 90.44 181 PHE A O 1
ATOM 1458 N N . ALA A 1 182 ? -11.194 -17.119 16.158 1.00 90.12 182 ALA A N 1
ATOM 1459 C CA . ALA A 1 182 ? -9.763 -17.302 15.913 1.00 90.12 182 ALA A CA 1
ATOM 1460 C C . ALA A 1 182 ? -9.470 -17.811 14.492 1.00 90.12 182 ALA A C 1
ATOM 1462 O O . ALA A 1 182 ? -8.578 -17.297 13.825 1.00 90.12 182 ALA A O 1
ATOM 1463 N N . ALA A 1 183 ? -10.249 -18.784 14.011 1.00 91.69 183 ALA A N 1
ATOM 1464 C CA . ALA A 1 183 ? -10.075 -19.348 12.676 1.00 91.69 183 ALA A CA 1
ATOM 1465 C C . ALA A 1 183 ? -10.406 -18.325 11.581 1.00 91.69 183 ALA A C 1
ATOM 1467 O O . ALA A 1 183 ? -9.630 -18.168 10.642 1.00 91.69 183 ALA A O 1
ATOM 1468 N N . HIS A 1 184 ? -11.513 -17.587 11.731 1.00 93.56 184 HIS A N 1
ATOM 1469 C CA . HIS A 1 184 ? -11.867 -16.518 10.793 1.00 93.56 184 HIS A CA 1
ATOM 1470 C C . HIS A 1 184 ? -10.797 -15.428 10.778 1.00 93.56 184 HIS A C 1
ATOM 1472 O O . HIS A 1 184 ? -10.370 -15.008 9.709 1.00 93.56 184 HIS A O 1
ATOM 1478 N N . PHE A 1 185 ? -10.323 -15.011 11.954 1.00 92.81 185 PHE A N 1
ATOM 1479 C CA . PHE A 1 185 ? -9.286 -13.995 12.082 1.00 92.81 185 PHE A CA 1
ATOM 1480 C C . PHE A 1 185 ? -8.003 -14.395 11.351 1.00 92.81 185 PHE A C 1
ATOM 1482 O O . PHE A 1 185 ? -7.530 -13.650 10.499 1.00 92.81 185 PHE A O 1
ATOM 1489 N N . ILE A 1 186 ? -7.486 -15.598 11.623 1.00 93.69 186 ILE A N 1
ATOM 1490 C CA . ILE A 1 186 ? -6.286 -16.124 10.960 1.00 93.69 186 ILE A CA 1
ATOM 1491 C C . ILE A 1 186 ? -6.510 -16.240 9.445 1.00 93.69 186 ILE A C 1
ATOM 1493 O O . ILE A 1 186 ? -5.651 -15.830 8.668 1.00 93.69 186 ILE A O 1
ATOM 1497 N N . GLY A 1 187 ? -7.667 -16.750 9.013 1.00 93.38 187 GLY A N 1
ATOM 1498 C CA . GLY A 1 187 ? -7.994 -16.905 7.594 1.00 93.38 187 GLY A CA 1
ATOM 1499 C C . GLY A 1 187 ? -8.015 -15.575 6.839 1.00 93.38 187 GLY A C 1
ATOM 1500 O O . GLY A 1 187 ? -7.344 -15.439 5.815 1.00 93.38 187 GLY A O 1
ATOM 1501 N N . TYR A 1 188 ? -8.720 -14.571 7.368 1.00 93.62 188 TYR A N 1
ATOM 1502 C CA . TYR A 1 188 ? -8.745 -13.232 6.774 1.00 93.62 188 TYR A CA 1
ATOM 1503 C C . TYR A 1 188 ? -7.371 -12.570 6.784 1.00 93.62 188 TYR A C 1
ATOM 1505 O O . TYR A 1 188 ? -7.036 -11.854 5.845 1.00 93.62 188 TYR A O 1
ATOM 1513 N N . PHE A 1 189 ? -6.561 -12.836 7.806 1.00 93.88 189 PHE A N 1
ATOM 1514 C CA . PHE A 1 189 ? -5.216 -12.294 7.901 1.00 93.88 189 PHE A CA 1
ATOM 1515 C C . PHE A 1 189 ? -4.286 -12.842 6.815 1.00 93.88 189 PHE A C 1
ATOM 1517 O O . PHE A 1 189 ? -3.621 -12.070 6.127 1.00 93.88 189 PHE A O 1
ATOM 1524 N N . ILE A 1 190 ? -4.275 -14.165 6.614 1.00 94.44 190 ILE A N 1
ATOM 1525 C CA . ILE A 1 190 ? -3.493 -14.806 5.544 1.00 94.44 190 ILE A CA 1
ATOM 1526 C C . ILE A 1 190 ? -3.965 -14.304 4.178 1.00 94.44 190 ILE A C 1
ATOM 1528 O O . ILE A 1 190 ? -3.148 -13.957 3.329 1.00 94.44 190 ILE A O 1
ATOM 1532 N N . TRP A 1 191 ? -5.282 -14.229 3.971 1.00 95.31 191 TRP A N 1
ATOM 1533 C CA . TRP A 1 191 ? -5.848 -13.737 2.718 1.00 95.31 191 TRP A CA 1
ATOM 1534 C C . TRP A 1 191 ? -5.471 -12.277 2.443 1.00 95.31 191 TRP A C 1
ATOM 1536 O O . TRP A 1 191 ? -5.046 -11.941 1.338 1.00 95.31 191 TRP A O 1
ATOM 1546 N N . GLY A 1 192 ? -5.558 -11.419 3.463 1.00 92.62 192 GLY A N 1
ATOM 1547 C CA . GLY A 1 192 ? -5.130 -10.025 3.385 1.00 92.62 192 GLY A CA 1
ATOM 1548 C C . GLY A 1 192 ? -3.641 -9.892 3.067 1.00 92.62 192 GLY A C 1
ATOM 1549 O O . GLY A 1 192 ? -3.278 -9.102 2.200 1.00 92.62 192 GLY A O 1
ATOM 1550 N N . PHE A 1 193 ? -2.789 -10.709 3.693 1.00 94.44 193 PHE A N 1
ATOM 1551 C CA . PHE A 1 193 ? -1.358 -10.750 3.388 1.00 94.44 193 PHE A CA 1
ATOM 1552 C C . PHE A 1 193 ? -1.095 -11.106 1.919 1.00 94.44 193 PHE A C 1
ATOM 1554 O O . PHE A 1 193 ? -0.323 -10.411 1.263 1.00 94.44 193 PHE A O 1
ATOM 1561 N N . ILE A 1 194 ? -1.762 -12.134 1.379 1.00 94.75 194 ILE A N 1
ATOM 1562 C CA . ILE A 1 194 ? -1.611 -12.538 -0.030 1.00 94.75 194 ILE A CA 1
ATOM 1563 C C . ILE A 1 194 ? -2.028 -11.402 -0.968 1.00 94.75 194 ILE A C 1
ATOM 1565 O O . ILE A 1 194 ? -1.284 -11.068 -1.889 1.00 94.75 194 ILE A O 1
ATOM 1569 N N . LEU A 1 195 ? -3.192 -10.786 -0.732 1.00 94.19 195 LEU A N 1
ATOM 1570 C CA . LEU A 1 195 ? -3.677 -9.686 -1.568 1.00 94.19 195 LEU A CA 1
ATOM 1571 C C . LEU A 1 195 ? -2.706 -8.501 -1.558 1.00 94.19 195 LEU A C 1
ATOM 1573 O O . LEU A 1 195 ? -2.313 -8.029 -2.624 1.00 94.19 195 LEU A O 1
ATOM 1577 N N . ILE A 1 196 ? -2.285 -8.046 -0.374 1.00 93.38 196 ILE A N 1
ATOM 1578 C CA . ILE A 1 196 ? -1.362 -6.910 -0.251 1.00 93.38 196 ILE A CA 1
ATOM 1579 C C . ILE A 1 196 ? -0.008 -7.247 -0.886 1.00 93.38 196 ILE A C 1
ATOM 1581 O O . ILE A 1 196 ? 0.526 -6.407 -1.605 1.00 93.38 196 ILE A O 1
ATOM 1585 N N . ALA A 1 197 ? 0.511 -8.468 -0.710 1.00 94.81 197 ALA A N 1
ATOM 1586 C CA . ALA A 1 197 ? 1.764 -8.902 -1.330 1.00 94.81 197 ALA A CA 1
ATOM 1587 C C . ALA A 1 197 ? 1.709 -8.832 -2.860 1.00 94.81 197 ALA A C 1
ATOM 1589 O O . ALA A 1 197 ? 2.628 -8.304 -3.482 1.00 94.81 197 ALA A O 1
ATOM 1590 N N . VAL A 1 198 ? 0.624 -9.325 -3.467 1.00 94.75 198 VAL A N 1
ATOM 1591 C CA . VAL A 1 198 ? 0.445 -9.304 -4.926 1.00 94.75 198 VAL A CA 1
ATOM 1592 C C . VAL A 1 198 ? 0.340 -7.870 -5.445 1.00 94.75 198 VAL A C 1
ATOM 1594 O O . VAL A 1 198 ? 1.043 -7.516 -6.389 1.00 94.75 198 VAL A O 1
ATOM 1597 N N . PHE A 1 199 ? -0.484 -7.023 -4.820 1.00 92.75 199 PHE A N 1
ATOM 1598 C CA . PHE A 1 199 ? -0.612 -5.622 -5.237 1.00 92.75 199 PHE A CA 1
ATOM 1599 C C . PHE A 1 199 ? 0.693 -4.840 -5.055 1.00 92.75 199 PHE A C 1
ATOM 1601 O O . PHE A 1 199 ? 1.097 -4.109 -5.956 1.00 92.75 199 PHE A O 1
ATOM 1608 N N . SER A 1 200 ? 1.373 -5.031 -3.924 1.00 93.62 200 SER A N 1
ATOM 1609 C CA . SER A 1 200 ? 2.676 -4.430 -3.638 1.00 93.62 200 SER A CA 1
ATOM 1610 C C . SER A 1 200 ? 3.718 -4.844 -4.680 1.00 93.62 200 SER A C 1
ATOM 1612 O O . SER A 1 200 ? 4.412 -3.993 -5.227 1.00 93.62 200 SER A O 1
ATOM 1614 N N . LEU A 1 201 ? 3.761 -6.130 -5.048 1.00 94.75 201 LEU A N 1
ATOM 1615 C CA . LEU A 1 201 ? 4.672 -6.642 -6.071 1.00 94.75 201 LEU A CA 1
ATOM 1616 C C . LEU A 1 201 ? 4.401 -6.025 -7.447 1.00 94.75 201 LEU A C 1
ATOM 1618 O O . LEU A 1 201 ? 5.342 -5.599 -8.110 1.00 94.75 201 LEU A O 1
ATOM 1622 N N . ILE A 1 202 ? 3.134 -5.938 -7.864 1.00 92.25 202 ILE A N 1
ATOM 1623 C CA . ILE A 1 202 ? 2.753 -5.309 -9.139 1.00 92.25 202 ILE A CA 1
ATOM 1624 C C . ILE A 1 202 ? 3.209 -3.848 -9.172 1.00 92.25 202 ILE A C 1
ATOM 1626 O O . ILE A 1 202 ? 3.792 -3.410 -10.162 1.00 92.25 202 ILE A O 1
ATOM 1630 N N . ILE A 1 203 ? 2.982 -3.103 -8.086 1.00 89.31 203 ILE A N 1
ATOM 1631 C CA . ILE A 1 203 ? 3.392 -1.699 -7.978 1.00 89.31 203 ILE A CA 1
ATOM 1632 C C . ILE A 1 203 ? 4.919 -1.580 -8.020 1.00 89.31 203 ILE A C 1
ATOM 1634 O O . ILE A 1 203 ? 5.437 -0.763 -8.775 1.00 89.31 203 ILE A O 1
ATOM 1638 N N . CYS A 1 204 ? 5.650 -2.403 -7.265 1.00 93.38 204 CYS A N 1
ATOM 1639 C CA . CYS A 1 204 ? 7.112 -2.378 -7.251 1.00 93.38 204 CYS A CA 1
ATOM 1640 C C . CYS A 1 204 ? 7.719 -2.752 -8.610 1.00 93.38 204 CYS A C 1
ATOM 1642 O O . CYS A 1 204 ? 8.638 -2.070 -9.046 1.00 93.38 204 CYS A O 1
ATOM 1644 N N . ILE A 1 205 ? 7.196 -3.771 -9.304 1.00 91.31 205 ILE A N 1
ATOM 1645 C CA . ILE A 1 205 ? 7.651 -4.141 -10.657 1.00 91.31 205 ILE A CA 1
ATOM 1646 C C . ILE A 1 205 ? 7.350 -3.020 -11.653 1.00 91.31 205 ILE A C 1
ATOM 1648 O O . ILE A 1 205 ? 8.196 -2.701 -12.483 1.00 91.31 205 ILE A O 1
ATOM 1652 N N . ALA A 1 206 ? 6.167 -2.403 -11.576 1.00 88.44 206 ALA A N 1
ATOM 1653 C CA . ALA A 1 206 ? 5.832 -1.275 -12.436 1.00 88.44 206 ALA A CA 1
ATOM 1654 C C . ALA A 1 206 ? 6.805 -0.111 -12.210 1.00 88.44 206 ALA A C 1
ATOM 1656 O O . ALA A 1 206 ? 7.357 0.410 -13.173 1.00 88.44 206 ALA A O 1
ATOM 1657 N N . LEU A 1 207 ? 7.051 0.262 -10.949 1.00 86.06 207 LEU A N 1
ATOM 1658 C CA . LEU A 1 207 ? 7.994 1.322 -10.587 1.00 86.06 207 LEU A CA 1
ATOM 1659 C C . LEU A 1 207 ? 9.418 1.014 -11.059 1.00 86.06 207 LEU A C 1
ATOM 1661 O O . LEU A 1 207 ? 10.058 1.891 -11.632 1.00 86.06 207 LEU A O 1
ATOM 1665 N N . ASP A 1 208 ? 9.892 -0.214 -10.859 1.00 88.69 208 ASP A N 1
ATOM 1666 C CA . ASP A 1 208 ? 11.221 -0.640 -11.299 1.00 88.69 208 ASP A CA 1
ATOM 1667 C C . ASP A 1 208 ? 11.335 -0.596 -12.828 1.00 88.69 208 ASP A C 1
ATOM 1669 O O . ASP A 1 208 ? 12.237 0.041 -13.360 1.00 88.69 208 ASP A O 1
ATOM 1673 N N . GLY A 1 209 ? 10.339 -1.117 -13.552 1.00 86.12 209 GLY A N 1
ATOM 1674 C CA . GLY A 1 209 ? 10.270 -1.004 -15.010 1.00 86.12 209 GLY A CA 1
ATOM 1675 C C . GLY A 1 209 ? 10.265 0.450 -15.498 1.00 86.12 209 GLY A C 1
ATOM 1676 O O . GLY A 1 209 ? 10.977 0.787 -16.443 1.00 86.12 209 GLY A O 1
ATOM 1677 N N . PHE A 1 210 ? 9.521 1.341 -14.835 1.00 82.75 210 PHE A N 1
ATOM 1678 C CA . PHE A 1 210 ? 9.534 2.774 -15.154 1.00 82.75 210 PHE A CA 1
ATOM 1679 C C . PHE A 1 210 ? 10.919 3.409 -14.974 1.00 82.75 210 PHE A C 1
ATOM 1681 O O . PHE A 1 210 ? 11.280 4.294 -15.753 1.00 82.75 210 PHE A O 1
ATOM 1688 N N . ILE A 1 211 ? 11.684 2.969 -13.971 1.00 82.44 211 ILE A N 1
ATOM 1689 C CA . ILE A 1 211 ? 13.046 3.444 -13.707 1.00 82.44 211 ILE A CA 1
ATOM 1690 C C . ILE A 1 211 ? 14.025 2.867 -14.740 1.00 82.44 211 ILE A C 1
ATOM 1692 O O . ILE A 1 211 ? 14.780 3.626 -15.345 1.00 82.44 211 ILE A O 1
ATOM 1696 N N . THR A 1 212 ? 13.991 1.553 -14.982 1.00 83.19 212 THR A N 1
ATOM 1697 C CA . THR A 1 212 ? 14.930 0.844 -15.867 1.00 83.19 212 THR A CA 1
ATOM 1698 C C . THR A 1 212 ? 14.800 1.260 -17.324 1.00 83.19 212 THR A C 1
ATOM 1700 O O . THR A 1 212 ? 15.813 1.466 -17.986 1.00 83.19 212 THR A O 1
ATOM 1703 N N . TYR A 1 213 ? 13.578 1.432 -17.836 1.00 81.81 213 TYR A N 1
ATOM 1704 C CA . TYR A 1 213 ? 13.377 1.804 -19.242 1.00 81.81 213 TYR A CA 1
ATOM 1705 C C . TYR A 1 213 ? 13.677 3.264 -19.548 1.00 81.81 213 TYR A C 1
ATOM 1707 O O . TYR A 1 213 ? 13.394 3.720 -20.655 1.00 81.81 213 TYR A O 1
ATOM 1715 N N . GLU A 1 214 ? 14.201 3.999 -18.564 1.00 68.75 214 GLU A N 1
ATOM 1716 C CA . GLU A 1 214 ? 14.604 5.391 -18.677 1.00 68.75 214 GLU A CA 1
ATOM 1717 C C . GLU A 1 214 ? 13.573 6.219 -19.459 1.00 68.75 214 GLU A C 1
ATOM 1719 O O . GLU A 1 214 ? 13.894 7.180 -20.156 1.00 68.75 214 GLU A O 1
ATOM 1724 N N . SER A 1 215 ? 12.282 5.902 -19.272 1.00 63.78 215 SER A N 1
ATOM 1725 C CA . SER A 1 215 ? 11.152 6.695 -19.769 1.00 63.78 215 SER A CA 1
ATOM 1726 C C . SER A 1 215 ? 11.041 8.021 -19.010 1.00 63.78 215 SER A C 1
ATOM 1728 O O . SER A 1 215 ? 10.001 8.676 -19.025 1.00 63.78 215 SER A O 1
ATOM 1730 N N . VAL A 1 216 ? 12.144 8.445 -18.387 1.00 65.12 216 VAL A N 1
ATOM 1731 C CA . VAL A 1 216 ? 12.391 9.723 -17.748 1.00 65.12 216 VAL A CA 1
ATOM 1732 C C . VAL A 1 216 ? 11.839 10.870 -18.583 1.00 65.12 216 VAL A C 1
ATOM 1734 O O . VAL A 1 216 ? 11.151 11.670 -17.976 1.00 65.12 216 VAL A O 1
ATOM 1737 N N . PRO A 1 217 ? 11.996 10.984 -19.922 1.00 73.12 217 PRO A N 1
ATOM 1738 C CA . PRO A 1 217 ? 11.422 12.127 -20.630 1.00 73.12 217 PRO A CA 1
ATOM 1739 C C . PRO A 1 217 ? 9.884 12.124 -20.651 1.00 73.12 217 PRO A C 1
ATOM 1741 O O . PRO A 1 217 ? 9.280 13.186 -20.517 1.00 73.12 217 PRO A O 1
ATOM 1744 N N . LEU A 1 218 ? 9.231 10.962 -20.773 1.00 67.06 218 LEU A N 1
ATOM 1745 C CA . LEU A 1 218 ? 7.764 10.864 -20.746 1.00 67.06 218 LEU A CA 1
ATOM 1746 C C . LEU A 1 218 ? 7.212 11.037 -19.329 1.00 67.06 218 LEU A C 1
ATOM 1748 O O . LEU A 1 218 ? 6.221 11.742 -19.137 1.00 67.06 218 LEU A O 1
ATOM 1752 N N . VAL A 1 219 ? 7.864 10.435 -18.335 1.00 67.75 219 VAL A N 1
ATOM 1753 C CA . VAL A 1 219 ? 7.506 10.566 -16.918 1.00 67.75 219 VAL A CA 1
ATOM 1754 C C . VAL A 1 219 ? 7.736 11.999 -16.442 1.00 67.75 219 VAL A C 1
ATOM 1756 O O . VAL A 1 219 ? 6.845 12.578 -15.836 1.00 67.75 219 VAL A O 1
ATOM 1759 N N . ASP A 1 220 ? 8.873 12.608 -16.777 1.00 73.62 220 ASP A N 1
ATOM 1760 C CA . ASP A 1 220 ? 9.195 14.006 -16.471 1.00 73.62 220 ASP A CA 1
ATOM 1761 C C . ASP A 1 220 ? 8.184 14.948 -17.128 1.00 73.62 220 ASP A C 1
ATOM 1763 O O . ASP A 1 220 ? 7.674 15.849 -16.469 1.00 73.62 220 ASP A O 1
ATOM 1767 N N . LYS A 1 221 ? 7.802 14.710 -18.390 1.00 77.94 221 LYS A N 1
ATOM 1768 C CA . LYS A 1 221 ? 6.771 15.513 -19.065 1.00 77.94 221 LYS A CA 1
ATOM 1769 C C . LYS A 1 221 ? 5.401 15.354 -18.402 1.00 77.94 221 LYS A C 1
ATOM 1771 O O . LYS A 1 221 ? 4.754 16.352 -18.093 1.00 77.94 221 LYS A O 1
ATOM 1776 N N . THR A 1 222 ? 4.984 14.118 -18.130 1.00 73.12 222 THR A N 1
ATOM 1777 C CA . THR A 1 222 ? 3.680 13.819 -17.515 1.00 73.12 222 THR A CA 1
ATOM 1778 C C . THR A 1 222 ? 3.606 14.358 -16.089 1.00 73.12 222 THR A C 1
ATOM 1780 O O . THR A 1 222 ? 2.588 14.922 -15.685 1.00 73.12 222 THR A O 1
ATOM 1783 N N . LEU A 1 223 ? 4.681 14.241 -15.310 1.00 70.38 223 LEU A N 1
ATOM 1784 C CA . LEU A 1 223 ? 4.681 14.708 -13.933 1.00 70.38 223 LEU A CA 1
ATOM 1785 C C . LEU A 1 223 ? 4.906 16.209 -13.826 1.00 70.38 223 LEU A C 1
ATOM 1787 O O . LEU A 1 223 ? 4.280 16.806 -12.965 1.00 70.38 223 LEU A O 1
ATOM 1791 N N . LYS A 1 224 ? 5.697 16.853 -14.696 1.00 78.38 224 LYS A N 1
ATOM 1792 C CA . LYS A 1 224 ? 5.736 18.328 -14.782 1.00 78.38 224 LYS A CA 1
ATOM 1793 C C . LYS A 1 224 ? 4.356 18.904 -15.078 1.00 78.38 224 LYS A C 1
ATOM 1795 O O . LYS A 1 224 ? 4.007 19.943 -14.528 1.00 78.38 224 LYS A O 1
ATOM 1800 N N . LEU A 1 225 ? 3.568 18.205 -15.893 1.00 79.62 225 LEU A N 1
ATOM 1801 C CA . LEU A 1 225 ? 2.191 18.575 -16.204 1.00 79.62 225 LEU A CA 1
ATOM 1802 C C . LEU A 1 225 ? 1.235 18.332 -15.019 1.00 79.62 225 LEU A C 1
ATOM 1804 O O . LEU A 1 225 ? 0.356 19.146 -14.740 1.00 79.62 225 LEU A O 1
ATOM 1808 N N . THR A 1 226 ? 1.418 17.228 -14.289 1.00 77.50 226 THR A N 1
ATOM 1809 C CA . THR A 1 226 ? 0.522 16.819 -13.190 1.00 77.50 226 THR A CA 1
ATOM 1810 C C . THR A 1 226 ? 0.866 17.488 -11.849 1.00 77.50 226 THR A C 1
ATOM 1812 O O . THR A 1 226 ? -0.027 17.739 -11.041 1.00 77.50 226 THR A O 1
ATOM 1815 N N . MET A 1 227 ? 2.137 17.831 -11.612 1.00 80.06 227 MET A N 1
ATOM 1816 C CA . MET A 1 227 ? 2.668 18.414 -10.367 1.00 80.06 227 MET A CA 1
ATOM 1817 C C . MET A 1 227 ? 1.905 19.654 -9.895 1.00 80.06 227 MET A C 1
ATOM 1819 O O . MET A 1 227 ? 1.509 19.678 -8.731 1.00 80.06 227 MET A O 1
ATOM 1823 N N . PRO A 1 228 ? 1.648 20.668 -10.745 1.00 81.94 228 PRO A N 1
ATOM 1824 C CA . PRO A 1 228 ? 0.914 21.858 -10.328 1.00 81.94 228 PRO A CA 1
ATOM 1825 C C . PRO A 1 228 ? -0.502 21.524 -9.857 1.00 81.94 228 PRO A C 1
ATOM 1827 O O . PRO A 1 228 ? -0.955 22.081 -8.862 1.00 81.94 228 PRO A O 1
ATOM 1830 N N . SER A 1 229 ? -1.176 20.580 -10.528 1.00 81.19 229 SER A N 1
ATOM 1831 C CA . SER A 1 229 ? -2.516 20.121 -10.140 1.00 81.19 229 SER A CA 1
ATOM 1832 C C . SER A 1 229 ? -2.473 19.412 -8.785 1.00 81.19 229 SER A C 1
ATOM 1834 O O . SER A 1 229 ? -3.215 19.769 -7.874 1.00 81.19 229 SER A O 1
ATOM 1836 N N . LEU A 1 230 ? -1.529 18.485 -8.598 1.00 78.06 230 LEU A N 1
ATOM 1837 C CA . LEU A 1 230 ? -1.345 17.758 -7.338 1.00 78.06 230 LEU A CA 1
ATOM 1838 C C . LEU A 1 230 ? -1.011 18.698 -6.169 1.00 78.06 230 LEU A C 1
ATOM 1840 O O . LEU A 1 230 ? -1.651 18.638 -5.120 1.00 78.06 230 LEU A O 1
ATOM 1844 N N . LEU A 1 231 ? -0.056 19.610 -6.364 1.00 82.69 231 LEU A N 1
ATOM 1845 C CA . LEU A 1 231 ? 0.329 20.608 -5.367 1.00 82.69 231 LEU A CA 1
ATOM 1846 C C . LEU A 1 231 ? -0.844 21.527 -5.016 1.00 82.69 231 LEU A C 1
ATOM 1848 O O . LEU A 1 231 ? -1.029 21.861 -3.848 1.00 82.69 231 LEU A O 1
ATOM 1852 N N . PHE A 1 232 ? -1.672 21.888 -5.996 1.00 84.88 232 PHE A N 1
ATOM 1853 C CA . PHE A 1 232 ? -2.872 22.682 -5.763 1.00 84.88 232 PHE A CA 1
ATOM 1854 C C . PHE A 1 232 ? -3.929 21.926 -4.947 1.00 84.88 232 PHE A C 1
ATOM 1856 O O . PHE A 1 232 ? -4.525 22.517 -4.047 1.00 84.88 232 PHE A O 1
ATOM 1863 N N . ILE A 1 233 ? -4.126 20.622 -5.189 1.00 83.88 233 ILE A N 1
ATOM 1864 C CA . ILE A 1 233 ? -5.011 19.776 -4.364 1.00 83.88 233 ILE A CA 1
ATOM 1865 C C . ILE A 1 233 ? -4.528 19.773 -2.915 1.00 83.88 233 ILE A C 1
ATOM 1867 O O . ILE A 1 233 ? -5.318 20.034 -2.007 1.00 83.88 233 ILE A O 1
ATOM 1871 N N . PHE A 1 234 ? -3.235 19.530 -2.687 1.00 79.00 234 PHE A N 1
ATOM 1872 C CA . PHE A 1 234 ? -2.678 19.525 -1.334 1.00 79.00 234 PHE A CA 1
ATOM 1873 C C . PHE A 1 234 ? -2.794 20.884 -0.656 1.00 79.00 234 PHE A C 1
ATOM 1875 O O . PHE A 1 234 ? -3.247 20.966 0.484 1.00 79.00 234 PHE A O 1
ATOM 1882 N N . PHE A 1 235 ? -2.443 21.954 -1.366 1.00 85.94 235 PHE A N 1
ATOM 1883 C CA . PHE A 1 235 ? -2.575 23.319 -0.874 1.00 85.94 235 PHE A CA 1
ATOM 1884 C C . PHE A 1 235 ? -4.018 23.637 -0.473 1.00 85.94 235 PHE A C 1
ATOM 1886 O O . PHE A 1 235 ? -4.255 24.165 0.614 1.00 85.94 235 PHE A O 1
ATOM 1893 N N . LYS A 1 236 ? -4.994 23.247 -1.302 1.00 89.81 236 LYS A N 1
ATOM 1894 C CA . LYS A 1 236 ? -6.422 23.400 -1.011 1.00 89.81 236 LYS A CA 1
ATOM 1895 C C . LYS A 1 236 ? -6.826 22.634 0.250 1.00 89.81 236 LYS A C 1
ATOM 1897 O O . LYS A 1 236 ? -7.469 23.206 1.128 1.00 89.81 236 LYS A O 1
ATOM 1902 N N . VAL A 1 237 ? -6.459 21.355 0.359 1.00 86.75 237 VAL A N 1
ATOM 1903 C CA . VAL A 1 237 ? -6.763 20.527 1.542 1.00 86.75 237 VAL A CA 1
ATOM 1904 C C . VAL A 1 237 ? -6.157 21.145 2.801 1.00 86.75 237 VAL A C 1
ATOM 1906 O O . VAL A 1 237 ? -6.834 21.251 3.823 1.00 86.75 237 VAL A O 1
ATOM 1909 N N . TYR A 1 238 ? -4.916 21.619 2.715 1.00 89.25 238 TYR A N 1
ATOM 1910 C CA . TYR A 1 238 ? -4.208 22.242 3.826 1.00 89.25 238 TYR A CA 1
ATOM 1911 C C . TYR A 1 238 ? -4.852 23.565 4.264 1.00 89.25 238 TYR A C 1
ATOM 1913 O O . TYR A 1 238 ? -5.127 23.749 5.451 1.00 89.25 238 TYR A O 1
ATOM 1921 N N . ILE A 1 239 ? -5.183 24.455 3.319 1.00 91.19 239 ILE A N 1
ATOM 1922 C CA . ILE A 1 239 ? -5.923 25.693 3.605 1.00 91.19 239 ILE A CA 1
ATOM 1923 C C . ILE A 1 239 ? -7.271 25.384 4.249 1.00 91.19 239 ILE A C 1
ATOM 1925 O O . ILE A 1 239 ? -7.628 26.019 5.238 1.00 91.19 239 ILE A O 1
ATOM 1929 N N . ASN A 1 240 ? -8.001 24.393 3.736 1.00 91.00 240 ASN A N 1
ATOM 1930 C CA . ASN A 1 240 ? -9.288 24.005 4.301 1.00 91.00 240 ASN A CA 1
ATOM 1931 C C . ASN A 1 240 ? -9.151 23.471 5.722 1.00 91.00 240 ASN A C 1
ATOM 1933 O O . ASN A 1 240 ? -9.972 23.813 6.566 1.00 91.00 240 ASN A O 1
ATOM 1937 N N . LYS A 1 241 ? -8.102 22.695 6.012 1.00 88.31 241 LYS A N 1
ATOM 1938 C CA . LYS A 1 241 ? -7.814 22.217 7.368 1.00 88.31 241 LYS A CA 1
ATOM 1939 C C . LYS A 1 241 ? -7.508 23.382 8.314 1.00 88.31 241 LYS A C 1
ATOM 1941 O O . LYS A 1 241 ? -8.108 23.461 9.383 1.00 88.31 241 LYS A O 1
ATOM 1946 N N . ILE A 1 242 ? -6.652 24.324 7.906 1.00 89.75 242 ILE A N 1
ATOM 1947 C CA . ILE A 1 242 ? -6.314 25.508 8.715 1.00 89.75 242 ILE A CA 1
ATOM 1948 C C . ILE A 1 242 ? -7.540 26.393 8.946 1.00 89.75 242 ILE A C 1
ATOM 1950 O O . ILE A 1 242 ? -7.791 26.790 10.084 1.00 89.75 242 ILE A O 1
ATOM 1954 N N . LEU A 1 243 ? -8.309 26.690 7.896 1.00 91.00 243 LEU A N 1
ATOM 1955 C CA . LEU A 1 243 ? -9.521 27.507 7.984 1.00 91.00 243 LEU A CA 1
ATOM 1956 C C . LEU A 1 243 ? -10.596 26.829 8.830 1.00 91.00 243 LEU A C 1
ATOM 1958 O O . LEU A 1 243 ? -11.241 27.496 9.638 1.00 91.00 243 LEU A O 1
ATOM 1962 N N . ALA A 1 244 ? -10.770 25.513 8.683 1.00 90.31 244 ALA A N 1
ATOM 1963 C CA . ALA A 1 244 ? -11.679 24.744 9.521 1.00 9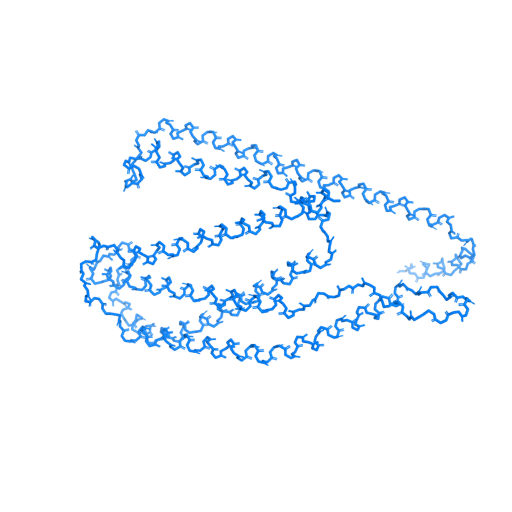0.31 244 ALA A CA 1
ATOM 1964 C C . ALA A 1 244 ? -11.301 24.886 10.995 1.00 90.31 244 ALA A C 1
ATOM 1966 O O . ALA A 1 244 ? -12.143 25.270 11.805 1.00 90.31 244 ALA A O 1
ATOM 1967 N N . GLN A 1 245 ? -10.028 24.657 11.317 1.00 89.94 245 GLN A N 1
ATOM 1968 C CA . GLN A 1 245 ? -9.536 24.677 12.688 1.00 89.94 245 GLN A CA 1
ATOM 1969 C C . GLN A 1 245 ? -9.577 26.074 13.324 1.00 89.94 245 GLN A C 1
ATOM 1971 O O . GLN A 1 245 ? -9.990 26.200 14.470 1.00 89.94 245 GLN A O 1
ATOM 1976 N N . HIS A 1 246 ? -9.166 27.122 12.604 1.00 91.56 246 HIS A N 1
ATOM 1977 C CA . HIS A 1 246 ? -8.971 28.452 13.198 1.00 91.56 246 HIS A CA 1
ATOM 1978 C C . HIS A 1 246 ? -10.152 29.404 13.001 1.00 91.56 246 HIS A C 1
ATOM 1980 O O . HIS A 1 246 ? -10.343 30.311 13.808 1.00 91.56 246 HIS A O 1
ATOM 1986 N N . ALA A 1 247 ? -10.923 29.252 11.921 1.00 89.94 247 ALA A N 1
ATOM 1987 C CA . ALA A 1 247 ? -11.935 30.236 11.540 1.00 89.94 247 ALA A CA 1
ATOM 1988 C C . ALA A 1 247 ? -13.375 29.711 11.655 1.00 89.94 247 ALA A C 1
ATOM 1990 O O . ALA A 1 247 ? -14.294 30.502 11.894 1.00 89.94 247 ALA A O 1
ATOM 1991 N N . LEU A 1 248 ? -13.584 28.400 11.484 1.00 89.12 248 LEU A N 1
ATOM 1992 C CA . LEU A 1 248 ? -14.918 27.793 11.471 1.00 89.12 248 LEU A CA 1
ATOM 1993 C C . LEU A 1 248 ? -15.299 27.146 12.802 1.00 89.12 248 LEU A C 1
ATOM 1995 O O . LEU A 1 248 ? -16.400 27.403 13.295 1.00 89.12 248 LEU A O 1
ATOM 1999 N N . LEU A 1 249 ? -14.418 26.319 13.364 1.00 89.00 249 LEU A N 1
ATOM 2000 C CA . LEU A 1 249 ? -14.677 25.572 14.593 1.00 89.00 249 LEU A CA 1
ATOM 2001 C C . LEU A 1 249 ? -14.402 26.428 15.835 1.00 89.00 249 LEU A C 1
ATOM 2003 O O . LEU A 1 249 ? -13.431 27.184 15.893 1.00 89.00 249 LEU A O 1
ATOM 2007 N N . GLN A 1 250 ? -15.260 26.306 16.847 1.00 88.06 250 GLN A N 1
ATOM 2008 C CA . GLN A 1 250 ? -14.992 26.875 18.168 1.00 88.06 250 GLN A CA 1
ATOM 2009 C C . GLN A 1 250 ? -13.886 26.081 18.876 1.00 88.06 250 GLN A C 1
ATOM 2011 O O . GLN A 1 250 ? -13.698 24.890 18.626 1.00 88.06 250 GLN A O 1
ATOM 2016 N N . HIS A 1 251 ? -13.138 26.757 19.754 1.00 89.19 251 HIS A N 1
ATOM 2017 C CA . HIS A 1 251 ? -12.070 26.147 20.557 1.00 89.19 251 HIS A CA 1
ATOM 2018 C C . HIS A 1 251 ? -11.067 25.318 19.730 1.00 89.19 251 HIS A C 1
ATOM 2020 O O . HIS A 1 251 ? -10.685 24.224 20.121 1.00 89.19 251 HIS A O 1
ATOM 2026 N N . HIS A 1 252 ? -10.651 25.823 18.563 1.00 82.00 252 HIS A N 1
ATOM 2027 C CA . HIS A 1 252 ? -9.647 25.181 17.699 1.00 82.00 252 HIS A CA 1
ATOM 2028 C C . HIS A 1 252 ? -9.983 23.738 17.269 1.00 82.00 252 HIS A C 1
ATOM 2030 O O . HIS A 1 252 ? -9.079 22.961 16.960 1.00 82.00 252 HIS A O 1
ATOM 2036 N N . GLY A 1 253 ? -11.273 23.382 17.216 1.00 73.50 253 GLY A N 1
ATOM 2037 C CA . GLY A 1 253 ? -11.728 22.055 16.792 1.00 73.50 253 GLY A CA 1
ATOM 2038 C C . GLY A 1 253 ? -12.042 21.076 17.922 1.00 73.50 253 GLY A C 1
ATOM 2039 O O . GLY A 1 253 ? -12.397 19.941 17.623 1.00 73.50 253 GLY A O 1
ATOM 2040 N N . GLU A 1 254 ? -11.968 21.494 19.189 1.00 72.81 254 GLU A N 1
ATOM 2041 C CA . GLU A 1 254 ? -12.364 20.650 20.330 1.00 72.81 254 GLU A CA 1
ATOM 2042 C C . GLU A 1 254 ? -13.874 20.362 20.360 1.00 72.81 254 GLU A C 1
ATOM 2044 O O . GLU A 1 254 ? -14.302 19.310 20.832 1.00 72.81 254 GLU A O 1
ATOM 2049 N N . VAL A 1 255 ? -14.694 21.273 19.824 1.00 77.25 255 VAL A N 1
ATOM 2050 C CA . VAL A 1 255 ? -16.151 21.114 19.749 1.00 77.25 255 VAL A CA 1
ATOM 2051 C C . VAL A 1 255 ? -16.607 21.298 18.306 1.00 77.25 255 VAL A C 1
ATOM 2053 O O . VAL A 1 255 ? -16.231 22.265 17.642 1.00 77.25 255 VAL A O 1
ATOM 2056 N N . LEU A 1 256 ? -17.460 20.389 17.819 1.00 78.06 256 LEU A N 1
ATOM 2057 C CA . LEU A 1 256 ? -18.086 20.477 16.495 1.00 78.06 256 LEU A CA 1
ATOM 2058 C C . LEU A 1 256 ? -19.222 21.521 16.482 1.00 78.06 256 LEU A C 1
ATOM 2060 O O . LEU A 1 256 ? -20.360 21.230 16.116 1.00 78.06 256 LEU A O 1
ATOM 2064 N N . SER A 1 257 ? -18.926 22.741 16.920 1.00 85.06 257 SER A N 1
ATOM 2065 C CA . SER A 1 257 ? -19.824 23.887 16.867 1.00 85.06 257 SER A CA 1
ATOM 2066 C C . SER A 1 257 ? -19.234 24.959 15.957 1.00 85.06 257 SER A C 1
ATOM 2068 O O . SER A 1 257 ? -18.058 25.322 16.035 1.00 85.06 257 SER A O 1
ATOM 2070 N N . LEU A 1 258 ? -20.069 25.455 15.046 1.00 87.44 258 LEU A N 1
ATOM 2071 C CA . LEU A 1 258 ? -19.687 26.492 14.097 1.00 87.44 258 LEU A CA 1
ATOM 2072 C C . LEU A 1 258 ? -19.735 27.853 14.785 1.00 87.44 258 LEU A C 1
ATOM 2074 O O . LEU A 1 258 ? -20.781 28.255 15.288 1.00 87.44 258 LEU A O 1
ATOM 2078 N N . ASN A 1 259 ? -18.621 28.582 14.760 1.00 90.25 259 ASN A N 1
ATOM 2079 C CA . ASN A 1 259 ? -18.581 29.940 15.295 1.00 90.25 259 ASN A CA 1
ATOM 2080 C C . ASN A 1 259 ? -19.192 30.955 14.313 1.00 90.25 259 ASN A C 1
ATOM 2082 O O . ASN A 1 259 ? -19.864 31.896 14.718 1.00 90.25 259 ASN A O 1
ATOM 2086 N N . ASN A 1 260 ? -18.971 30.751 13.006 1.00 86.81 260 ASN A N 1
ATOM 2087 C CA . ASN A 1 260 ? -19.308 31.716 11.957 1.00 86.81 260 ASN A CA 1
ATOM 2088 C C . ASN A 1 260 ? -19.924 31.041 10.717 1.00 86.81 260 ASN A C 1
ATOM 2090 O O . ASN A 1 260 ? -19.246 30.797 9.717 1.00 86.81 260 ASN A O 1
ATOM 2094 N N . CYS A 1 261 ? -21.238 30.797 10.742 1.00 88.19 261 CYS A N 1
ATOM 2095 C CA . CYS A 1 261 ? -21.983 30.269 9.586 1.00 88.19 261 CYS A CA 1
ATOM 2096 C C . CYS A 1 261 ? -21.843 31.103 8.287 1.00 88.19 261 CYS A C 1
ATOM 2098 O O . CYS A 1 261 ? -21.747 30.506 7.210 1.00 88.19 261 CYS A O 1
ATOM 2100 N N . PRO A 1 262 ? -21.783 32.454 8.323 1.00 92.56 262 PRO A N 1
ATOM 2101 C CA . PRO A 1 262 ? -21.572 33.238 7.103 1.00 92.56 262 PRO A CA 1
ATOM 2102 C C . PRO A 1 262 ? -20.208 32.969 6.452 1.00 92.56 262 PRO A C 1
ATOM 2104 O O . PRO A 1 262 ? -20.122 32.817 5.235 1.00 92.56 262 PRO A O 1
ATOM 2107 N N . LEU A 1 263 ? -19.151 32.835 7.261 1.00 88.75 263 LEU A N 1
ATOM 2108 C CA . LEU A 1 263 ? -17.799 32.536 6.782 1.00 88.75 263 LEU A CA 1
ATOM 2109 C C . LEU A 1 263 ? -17.733 31.146 6.133 1.00 88.75 263 LEU A C 1
ATOM 2111 O O . LEU A 1 263 ? -17.118 30.991 5.081 1.00 88.75 263 LEU A O 1
ATOM 2115 N N . LEU A 1 264 ? -18.421 30.155 6.716 1.00 90.19 264 LEU A N 1
ATOM 2116 C CA . LEU A 1 264 ? -18.550 28.816 6.133 1.00 90.19 264 LEU A CA 1
ATOM 2117 C C . LEU A 1 264 ? -19.112 28.878 4.712 1.00 90.19 264 LEU A C 1
ATOM 2119 O O . LEU A 1 264 ? -18.565 28.262 3.802 1.00 90.19 264 LEU A O 1
ATOM 2123 N N . THR A 1 265 ? -20.173 29.660 4.517 1.00 89.75 265 THR A N 1
ATOM 2124 C CA . THR A 1 265 ? -20.826 29.803 3.210 1.00 89.75 265 THR A CA 1
ATOM 2125 C C . THR A 1 265 ? -19.871 30.410 2.175 1.00 89.75 265 THR A C 1
ATOM 2127 O O . THR A 1 265 ? -19.787 29.917 1.051 1.00 89.75 265 THR A O 1
ATOM 2130 N N . ILE A 1 266 ? -19.086 31.423 2.565 1.00 93.06 266 ILE A N 1
ATOM 2131 C CA . ILE A 1 266 ? -18.064 32.041 1.702 1.00 93.06 266 ILE A CA 1
ATOM 2132 C C . ILE A 1 266 ? -16.963 31.031 1.344 1.00 93.06 266 ILE A C 1
ATOM 2134 O O . ILE A 1 266 ? -16.583 30.925 0.180 1.00 93.06 266 ILE A O 1
ATOM 2138 N N . ILE A 1 267 ? -16.472 30.259 2.318 1.00 90.69 267 ILE A N 1
ATOM 2139 C CA . ILE A 1 267 ? -15.420 29.251 2.105 1.00 90.69 267 ILE A CA 1
ATOM 2140 C C . ILE A 1 267 ? -15.905 28.117 1.197 1.00 90.69 267 ILE A C 1
ATOM 2142 O O . ILE A 1 267 ? -15.149 27.659 0.342 1.00 90.69 267 ILE A O 1
ATOM 2146 N N . ILE A 1 268 ? -17.156 27.670 1.341 1.00 91.81 268 ILE A N 1
ATOM 2147 C CA . ILE A 1 268 ? -17.754 26.667 0.448 1.00 91.81 268 ILE A CA 1
ATOM 2148 C C . ILE A 1 268 ? -17.815 27.209 -0.984 1.00 91.81 268 ILE A C 1
ATOM 2150 O O . ILE A 1 268 ? -17.402 26.521 -1.916 1.00 91.81 268 ILE A O 1
ATOM 2154 N N . TYR A 1 269 ? -18.263 28.455 -1.160 1.00 94.31 269 TYR A N 1
ATOM 2155 C CA . TYR A 1 269 ? -18.327 29.090 -2.476 1.00 94.31 269 TYR A CA 1
ATOM 2156 C C . TYR A 1 269 ? -16.937 29.258 -3.111 1.00 94.31 269 TYR A C 1
ATOM 2158 O O . TYR A 1 269 ? -16.748 28.994 -4.297 1.00 94.31 269 TYR A O 1
ATOM 2166 N N . PHE A 1 270 ? -15.936 29.637 -2.314 1.00 90.69 270 PHE A N 1
ATOM 2167 C CA . PHE A 1 270 ? -14.555 29.736 -2.776 1.00 90.69 270 PHE A CA 1
ATOM 2168 C C . PHE A 1 270 ? -13.979 28.366 -3.159 1.00 90.69 270 PHE A C 1
ATOM 2170 O O . PHE A 1 270 ? -13.374 28.230 -4.220 1.00 90.69 270 PHE A O 1
ATOM 2177 N N . ASN A 1 271 ? -14.222 27.329 -2.351 1.00 88.88 271 ASN A N 1
ATOM 2178 C CA . ASN A 1 271 ? -13.806 25.958 -2.656 1.00 88.88 271 ASN A CA 1
ATOM 2179 C C . ASN A 1 271 ? -14.422 25.431 -3.949 1.00 88.88 271 ASN A C 1
ATOM 2181 O O . ASN A 1 271 ? -13.711 24.810 -4.733 1.00 88.88 271 ASN A O 1
ATOM 2185 N N . PHE A 1 272 ? -15.700 25.725 -4.194 1.00 92.81 272 PHE A N 1
ATOM 2186 C CA . PHE A 1 272 ? -16.355 25.401 -5.458 1.00 92.81 272 PHE A CA 1
ATOM 2187 C C . PHE A 1 272 ? -15.620 26.033 -6.651 1.00 92.81 272 PHE A C 1
ATOM 2189 O O . PHE A 1 272 ? -15.391 25.375 -7.664 1.00 92.81 272 PHE A O 1
ATOM 2196 N N . PHE A 1 273 ? -15.180 27.287 -6.514 1.00 91.50 273 PHE A N 1
ATOM 2197 C CA . PHE A 1 273 ? -14.382 27.958 -7.540 1.00 91.50 273 PHE A CA 1
ATOM 2198 C C . PHE A 1 273 ? -13.009 27.301 -7.741 1.00 91.50 273 PHE A C 1
ATOM 2200 O O . PHE A 1 273 ? -12.592 27.097 -8.881 1.00 91.50 273 PHE A O 1
ATOM 2207 N N . LEU A 1 274 ? -12.318 26.930 -6.658 1.00 87.06 274 LEU A N 1
ATOM 2208 C CA . LEU A 1 274 ? -11.044 26.205 -6.741 1.00 87.06 274 LEU A CA 1
ATOM 2209 C C . LEU A 1 274 ? -11.212 24.838 -7.418 1.00 87.06 274 LEU A C 1
ATOM 2211 O O . LEU A 1 274 ? -10.356 24.447 -8.208 1.00 87.06 274 LEU A O 1
ATOM 2215 N N . ASP A 1 275 ? -12.316 24.135 -7.156 1.00 88.31 275 ASP A N 1
ATOM 2216 C CA . ASP A 1 275 ? -12.641 22.866 -7.815 1.00 88.31 275 ASP A CA 1
ATOM 2217 C C . ASP A 1 275 ? -12.919 23.039 -9.305 1.00 88.31 275 ASP A C 1
ATOM 2219 O O . ASP A 1 275 ? -12.445 22.241 -10.113 1.00 88.31 275 ASP A O 1
ATOM 2223 N N . ALA A 1 276 ? -13.620 24.106 -9.692 1.00 90.88 276 ALA A N 1
ATOM 2224 C CA . ALA A 1 276 ? -13.836 24.431 -11.097 1.00 90.88 276 ALA A CA 1
ATOM 2225 C C . ALA A 1 276 ? -12.514 24.748 -11.821 1.00 90.88 276 ALA A C 1
ATOM 2227 O O . ALA A 1 276 ? -12.289 24.266 -12.932 1.00 90.88 276 ALA A O 1
ATOM 2228 N N . VAL A 1 277 ? -11.610 25.503 -11.182 1.00 86.62 277 VAL A N 1
ATOM 2229 C CA . VAL A 1 277 ? -10.266 25.782 -11.721 1.00 86.62 277 VAL A CA 1
ATOM 2230 C C . VAL A 1 277 ? -9.456 24.496 -11.851 1.00 86.62 277 VAL A C 1
ATOM 2232 O O . VAL A 1 277 ? -8.833 24.272 -12.886 1.00 86.62 277 VAL A O 1
ATOM 2235 N N . LEU A 1 278 ? -9.491 23.622 -10.844 1.00 85.44 278 LEU A N 1
ATOM 2236 C CA . LEU A 1 278 ? -8.796 22.341 -10.894 1.00 85.44 278 LEU A CA 1
ATOM 2237 C C . LEU A 1 278 ? -9.338 21.442 -12.014 1.00 85.44 278 LEU A C 1
ATOM 2239 O O . LEU A 1 278 ? -8.562 20.857 -12.769 1.00 85.44 278 LEU A O 1
ATOM 2243 N N . ALA A 1 279 ? -10.661 21.360 -12.159 1.00 85.56 279 ALA A N 1
ATOM 2244 C CA . ALA A 1 279 ? -11.298 20.619 -13.241 1.00 85.56 279 ALA A CA 1
ATOM 2245 C C . ALA A 1 279 ? -10.864 21.153 -14.616 1.00 85.56 279 ALA A C 1
ATOM 2247 O O . ALA A 1 279 ? -10.527 20.369 -15.503 1.00 85.56 279 ALA A O 1
ATOM 2248 N N . TYR A 1 280 ? -10.793 22.478 -14.769 1.00 89.00 280 TYR A N 1
ATOM 2249 C CA . TYR A 1 280 ? -10.320 23.122 -15.992 1.00 89.00 280 TYR A CA 1
ATOM 2250 C C . TYR A 1 280 ? -8.835 22.847 -16.277 1.00 89.00 280 TYR A C 1
ATOM 2252 O O . TYR A 1 280 ? -8.484 22.502 -17.404 1.00 89.00 280 TYR A O 1
ATOM 2260 N N . LEU A 1 281 ? -7.960 22.929 -15.268 1.00 84.75 281 LEU A N 1
ATOM 2261 C CA . LEU A 1 281 ? -6.538 22.589 -15.411 1.00 84.75 281 LEU A CA 1
ATOM 2262 C C . LEU A 1 281 ? -6.350 21.122 -15.818 1.00 84.75 281 LEU A C 1
ATOM 2264 O O . LEU A 1 281 ? -5.577 20.825 -16.726 1.00 84.75 281 LEU A O 1
ATOM 2268 N N . ASN A 1 282 ? -7.109 20.205 -15.216 1.00 81.81 282 ASN A N 1
ATOM 2269 C CA . ASN A 1 282 ? -7.079 18.791 -15.589 1.00 81.81 282 ASN A CA 1
ATOM 2270 C C . ASN A 1 282 ? -7.566 18.568 -17.032 1.00 81.81 282 ASN A C 1
ATOM 2272 O O . ASN A 1 282 ? -7.014 17.732 -17.747 1.00 81.81 282 ASN A O 1
ATOM 2276 N N . GLN A 1 283 ? -8.562 19.337 -17.483 1.00 88.75 283 GLN A N 1
ATOM 2277 C CA . GLN A 1 283 ? -9.035 19.303 -18.867 1.00 88.75 283 GLN A CA 1
ATOM 2278 C C . GLN A 1 283 ? -7.989 19.842 -19.856 1.00 88.75 283 GLN A C 1
ATOM 2280 O O . GLN A 1 283 ? -7.790 19.243 -20.913 1.00 88.75 283 GLN A O 1
ATOM 2285 N N . LEU A 1 284 ? -7.297 20.937 -19.525 1.00 84.94 284 LEU A N 1
ATOM 2286 C CA . LEU A 1 284 ? -6.193 21.465 -20.336 1.00 84.94 284 LEU A CA 1
ATOM 2287 C C . LEU A 1 284 ? -5.058 20.448 -20.467 1.00 84.94 284 LEU A C 1
ATOM 2289 O O . LEU A 1 284 ? -4.609 20.181 -21.580 1.00 84.94 284 LEU A O 1
ATOM 2293 N N . ASN A 1 285 ? -4.670 19.824 -19.355 1.00 80.75 285 ASN A N 1
ATOM 2294 C CA . ASN A 1 285 ? -3.638 18.793 -19.339 1.00 80.75 285 ASN A CA 1
ATOM 2295 C C . ASN A 1 285 ? -4.011 17.606 -20.242 1.00 80.75 285 ASN A C 1
ATOM 2297 O O . ASN A 1 285 ? -3.185 17.125 -21.015 1.00 80.75 285 ASN A O 1
ATOM 2301 N N . MET A 1 286 ? -5.273 17.165 -20.204 1.00 81.56 286 MET A N 1
ATOM 2302 C CA . MET A 1 286 ? -5.772 16.108 -21.093 1.00 81.56 286 MET A CA 1
ATOM 2303 C C . MET A 1 286 ? -5.717 16.501 -22.575 1.00 81.56 286 MET A C 1
ATOM 2305 O O . MET A 1 286 ? -5.373 15.672 -23.419 1.00 81.56 286 MET A O 1
ATOM 2309 N N . ASN A 1 287 ? -6.031 17.755 -22.903 1.00 86.94 287 ASN A N 1
ATOM 2310 C CA . ASN A 1 287 ? -5.956 18.241 -24.279 1.00 86.94 287 ASN A CA 1
ATOM 2311 C C . ASN A 1 287 ? -4.507 18.295 -24.776 1.00 86.94 287 ASN A C 1
ATOM 2313 O O . ASN A 1 287 ? -4.241 17.867 -25.895 1.00 86.94 287 ASN A O 1
ATOM 2317 N N . GLU A 1 288 ? -3.568 18.761 -23.953 1.00 81.50 288 GLU A N 1
ATOM 2318 C CA . GLU A 1 288 ? -2.150 18.816 -24.320 1.00 81.50 288 GLU A CA 1
ATOM 2319 C C . GLU A 1 288 ? -1.573 17.415 -24.577 1.00 81.50 288 GLU A C 1
ATOM 2321 O O . GLU A 1 288 ? -0.899 17.202 -25.585 1.00 81.50 288 GLU A O 1
ATOM 2326 N N . ILE A 1 289 ? -1.918 16.429 -23.738 1.00 77.69 289 ILE A N 1
ATOM 2327 C CA . ILE A 1 289 ? -1.542 15.020 -23.954 1.00 77.69 289 ILE A CA 1
ATOM 2328 C C . ILE A 1 289 ? -2.091 14.502 -25.290 1.00 77.69 289 ILE A C 1
ATOM 2330 O O . ILE A 1 289 ? -1.384 13.801 -26.017 1.00 77.69 289 ILE A O 1
ATOM 2334 N N . ARG A 1 290 ? -3.332 14.861 -25.642 1.00 83.19 290 ARG A N 1
ATOM 2335 C CA . ARG A 1 290 ? -3.932 14.475 -26.926 1.00 83.19 290 ARG A CA 1
ATOM 2336 C C . ARG A 1 290 ? -3.164 15.070 -28.113 1.00 83.19 290 ARG A C 1
ATOM 2338 O O . ARG A 1 290 ? -2.847 14.325 -29.031 1.00 83.19 290 ARG A O 1
ATOM 2345 N N . TYR A 1 291 ? -2.801 16.353 -28.063 1.00 82.25 291 TYR A N 1
ATOM 2346 C CA . TYR A 1 291 ? -2.024 16.997 -29.131 1.00 82.25 291 TYR A CA 1
ATOM 2347 C C . TYR A 1 291 ? -0.647 16.354 -29.341 1.00 82.25 291 TYR A C 1
ATOM 2349 O O . TYR A 1 291 ? -0.237 16.146 -30.478 1.00 82.25 291 TYR A O 1
ATOM 2357 N N . ILE A 1 292 ? 0.050 15.991 -28.259 1.00 76.94 292 ILE A N 1
ATOM 2358 C CA . ILE A 1 292 ? 1.369 15.340 -28.346 1.00 76.94 292 ILE A CA 1
ATOM 2359 C C . ILE A 1 292 ? 1.267 13.980 -29.051 1.00 76.94 292 ILE A C 1
ATOM 2361 O O . ILE A 1 292 ? 2.105 13.659 -29.890 1.00 76.94 292 ILE A O 1
ATOM 2365 N N . ASN A 1 293 ? 0.228 13.201 -28.740 1.00 75.44 293 ASN A N 1
ATOM 2366 C CA . ASN A 1 293 ? 0.012 11.904 -29.380 1.00 75.44 293 ASN A CA 1
ATOM 2367 C C . ASN A 1 293 ? -0.325 12.034 -30.874 1.00 75.44 293 ASN A C 1
ATOM 2369 O O . ASN A 1 293 ? 0.123 11.205 -31.668 1.00 75.44 293 ASN A O 1
ATOM 2373 N N . ASP A 1 294 ? -1.083 13.062 -31.261 1.00 83.50 294 ASP A N 1
ATOM 2374 C CA . ASP A 1 294 ? -1.447 13.292 -32.663 1.00 83.50 294 ASP A CA 1
ATOM 2375 C C . ASP A 1 294 ? -0.220 13.691 -33.511 1.00 83.50 294 ASP A C 1
ATOM 2377 O O . ASP A 1 294 ? -0.036 13.167 -34.615 1.00 83.50 294 ASP A O 1
ATOM 2381 N N . ASP A 1 295 ? 0.676 14.533 -32.981 1.00 78.88 295 ASP A N 1
ATOM 2382 C CA . ASP A 1 295 ? 1.916 14.936 -33.667 1.00 78.88 295 ASP A CA 1
ATOM 2383 C C . ASP A 1 295 ? 2.888 13.758 -33.871 1.00 78.88 295 ASP A C 1
ATOM 2385 O O . ASP A 1 295 ? 3.471 13.597 -34.954 1.00 78.88 295 ASP A O 1
ATOM 2389 N N . ASP A 1 296 ? 3.037 12.886 -32.869 1.00 75.38 296 ASP A N 1
ATOM 2390 C CA . ASP A 1 296 ? 3.869 11.681 -32.986 1.00 75.38 296 ASP A CA 1
ATOM 2391 C C . ASP A 1 296 ? 3.277 10.674 -33.984 1.00 75.38 296 ASP A C 1
ATOM 2393 O O . ASP A 1 296 ? 4.014 10.008 -34.731 1.00 75.38 296 ASP A O 1
ATOM 2397 N N . GLN A 1 297 ? 1.946 10.596 -34.072 1.00 76.75 297 GLN A N 1
ATOM 2398 C CA . GLN A 1 297 ? 1.272 9.740 -35.040 1.00 76.75 297 GLN A CA 1
ATOM 2399 C C . GLN A 1 297 ? 1.460 10.247 -36.478 1.00 76.75 297 GLN A C 1
ATOM 2401 O O . GLN A 1 297 ? 1.732 9.448 -37.380 1.00 76.75 297 GLN A O 1
ATOM 2406 N N . ASP A 1 298 ? 1.379 11.556 -36.711 1.00 78.00 298 ASP A N 1
ATOM 2407 C CA . ASP A 1 298 ? 1.595 12.147 -38.035 1.00 78.00 298 ASP A CA 1
ATOM 2408 C C . ASP A 1 298 ? 3.067 12.107 -38.468 1.00 78.00 298 ASP A C 1
ATOM 2410 O O . ASP A 1 298 ? 3.367 11.832 -39.637 1.00 78.00 298 ASP A O 1
ATOM 2414 N N . SER A 1 299 ? 4.003 12.279 -37.532 1.00 76.25 299 SER A N 1
ATOM 2415 C CA . SER A 1 299 ? 5.435 12.047 -37.760 1.00 76.25 299 SER A CA 1
ATOM 2416 C C . SER A 1 299 ? 5.711 10.596 -38.172 1.00 76.25 299 SER A C 1
ATOM 2418 O O . SER A 1 299 ? 6.403 10.340 -39.166 1.00 76.25 299 SER A O 1
ATOM 2420 N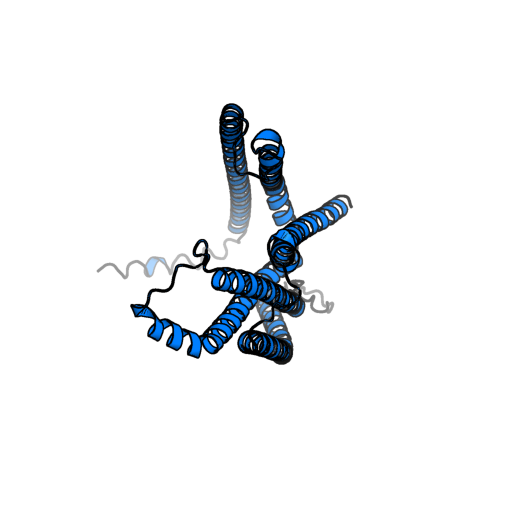 N . SER A 1 300 ? 5.095 9.634 -37.479 1.00 70.75 300 SER A N 1
ATOM 2421 C CA . SER A 1 300 ? 5.215 8.205 -37.787 1.00 70.75 300 SER A CA 1
ATOM 2422 C C . SER A 1 300 ? 4.598 7.850 -39.143 1.00 70.75 300 SER A C 1
ATOM 2424 O O . SER A 1 300 ? 5.225 7.139 -39.930 1.00 70.75 300 SER A O 1
ATOM 2426 N N . LYS A 1 301 ? 3.427 8.410 -39.485 1.00 76.12 301 LYS A N 1
ATOM 2427 C CA . LYS A 1 301 ? 2.803 8.256 -40.814 1.00 76.12 301 LYS A CA 1
ATOM 2428 C C . LYS A 1 301 ? 3.669 8.842 -41.927 1.00 76.12 301 LYS A C 1
ATOM 2430 O O . LYS A 1 301 ? 3.844 8.199 -42.963 1.00 76.12 301 LYS A O 1
ATOM 2435 N N . ARG A 1 302 ? 4.256 10.030 -41.726 1.00 74.94 302 ARG A N 1
ATOM 2436 C CA . ARG A 1 302 ? 5.183 10.628 -42.701 1.00 74.94 302 ARG A CA 1
ATOM 2437 C C . ARG A 1 302 ? 6.413 9.749 -42.892 1.00 74.94 302 ARG A C 1
ATOM 2439 O O . ARG A 1 302 ? 6.776 9.486 -44.037 1.00 74.94 302 ARG A O 1
ATOM 2446 N N . ARG A 1 303 ? 7.007 9.228 -41.813 1.00 71.25 303 ARG A N 1
ATOM 2447 C CA . ARG A 1 303 ? 8.135 8.286 -41.901 1.00 71.25 303 ARG A CA 1
ATOM 2448 C C . ARG A 1 303 ? 7.748 7.011 -42.650 1.00 71.25 303 ARG A C 1
ATOM 2450 O O . ARG A 1 303 ? 8.458 6.650 -43.585 1.00 71.25 303 ARG A O 1
ATOM 2457 N N . LEU A 1 304 ? 6.602 6.396 -42.343 1.00 64.88 304 LEU A N 1
ATOM 2458 C CA . LEU A 1 304 ? 6.109 5.226 -43.081 1.00 64.88 304 LEU A CA 1
ATOM 2459 C C . LEU A 1 304 ? 5.925 5.529 -44.570 1.00 64.88 304 LEU A C 1
ATOM 2461 O O . LEU A 1 304 ? 6.420 4.767 -45.393 1.00 64.88 304 LEU A O 1
ATOM 2465 N N . SER A 1 305 ? 5.315 6.666 -44.923 1.00 71.50 305 SER A N 1
ATOM 2466 C CA . SER A 1 305 ? 5.099 7.053 -46.325 1.00 71.50 305 SER A CA 1
ATOM 2467 C C . SER A 1 305 ? 6.405 7.217 -47.115 1.00 71.50 305 SER A C 1
ATOM 2469 O O . SER A 1 305 ? 6.455 6.918 -48.308 1.00 71.50 305 SER A O 1
ATOM 2471 N N . VAL A 1 306 ? 7.489 7.641 -46.452 1.00 67.25 306 VAL A N 1
ATOM 2472 C CA . VAL A 1 306 ? 8.822 7.755 -47.062 1.00 67.25 306 VAL A CA 1
ATOM 2473 C C . VAL A 1 306 ? 9.447 6.376 -47.281 1.00 67.25 306 VAL A C 1
ATOM 2475 O O . VAL A 1 306 ? 10.063 6.158 -48.325 1.00 67.25 306 VAL A O 1
ATOM 2478 N N . TYR A 1 307 ? 9.245 5.426 -46.364 1.00 56.34 307 TYR A N 1
ATOM 2479 C CA . TYR A 1 307 ? 9.694 4.042 -46.546 1.00 56.34 307 TYR A CA 1
ATOM 2480 C C . TYR A 1 307 ? 8.891 3.305 -47.626 1.00 56.34 307 TYR A C 1
ATOM 2482 O O . TYR A 1 307 ? 9.488 2.614 -48.450 1.00 56.34 307 TYR A O 1
ATOM 2490 N N . THR A 1 308 ? 7.574 3.525 -47.727 1.00 58.16 308 THR A N 1
ATOM 2491 C CA . THR A 1 308 ? 6.752 2.951 -48.812 1.00 58.16 308 THR A CA 1
ATOM 2492 C C . THR A 1 308 ? 7.169 3.480 -50.187 1.00 58.16 308 THR A C 1
ATOM 2494 O O . THR A 1 308 ? 7.076 2.766 -51.178 1.00 58.16 308 THR A O 1
ATOM 2497 N N . ARG A 1 309 ? 7.690 4.714 -50.259 1.00 55.50 309 ARG A N 1
ATOM 2498 C CA . ARG A 1 309 ? 8.212 5.307 -51.503 1.00 55.50 309 ARG A CA 1
ATOM 2499 C C . ARG A 1 309 ? 9.616 4.838 -51.892 1.00 55.50 309 ARG A C 1
ATOM 2501 O O . ARG A 1 309 ? 10.032 5.106 -53.015 1.00 55.50 309 ARG A O 1
ATOM 2508 N N . ARG A 1 310 ? 10.358 4.207 -50.976 1.00 51.84 310 ARG A N 1
ATOM 2509 C CA . ARG A 1 310 ? 11.739 3.743 -51.198 1.00 51.84 310 ARG A CA 1
ATOM 2510 C C . ARG A 1 310 ? 11.877 2.228 -51.305 1.00 51.84 310 ARG A C 1
ATOM 2512 O O . ARG A 1 310 ? 12.987 1.767 -51.558 1.00 51.84 310 ARG A O 1
ATOM 2519 N N . MET A 1 311 ? 10.795 1.457 -51.176 1.00 45.50 311 MET A N 1
ATOM 2520 C CA . MET A 1 311 ? 10.834 0.072 -51.636 1.00 45.50 311 MET A CA 1
ATOM 2521 C C . MET A 1 311 ? 11.033 0.070 -53.160 1.00 45.50 311 MET A C 1
ATOM 2523 O O . MET A 1 311 ? 10.221 0.664 -53.875 1.00 45.50 311 MET A O 1
ATOM 2527 N N . PRO A 1 312 ? 12.108 -0.547 -53.677 1.00 48.34 312 PRO A N 1
ATOM 2528 C CA . PRO A 1 312 ? 12.285 -0.691 -55.110 1.00 48.34 312 PRO A CA 1
ATOM 2529 C C . PRO A 1 312 ? 11.103 -1.474 -55.689 1.00 48.34 312 PRO A C 1
ATOM 2531 O O . PRO A 1 312 ? 10.594 -2.412 -55.078 1.00 48.34 312 PRO A O 1
ATOM 2534 N N . ILE A 1 313 ? 10.707 -1.093 -56.901 1.00 54.09 313 ILE A N 1
ATOM 2535 C CA . ILE A 1 313 ? 9.604 -1.612 -57.735 1.00 54.09 313 ILE A CA 1
ATOM 2536 C C . ILE A 1 313 ? 9.765 -3.121 -58.082 1.00 54.09 313 ILE A C 1
ATOM 2538 O O . ILE A 1 313 ? 9.103 -3.658 -58.958 1.00 54.09 313 ILE A O 1
ATOM 2542 N N . ALA A 1 314 ? 10.623 -3.857 -57.376 1.00 48.66 314 ALA A N 1
ATOM 2543 C CA . ALA A 1 314 ? 10.871 -5.279 -57.585 1.00 48.66 314 ALA A CA 1
ATOM 2544 C C . ALA A 1 314 ? 9.812 -6.206 -56.950 1.00 48.66 314 ALA A C 1
ATOM 2546 O O . ALA A 1 314 ? 9.816 -7.395 -57.244 1.00 48.66 314 ALA A O 1
ATOM 2547 N N . LEU A 1 315 ? 8.897 -5.698 -56.112 1.00 48.72 315 LEU A N 1
ATOM 2548 C CA . LEU A 1 315 ? 7.841 -6.513 -55.479 1.00 48.72 315 LEU A CA 1
ATOM 2549 C C . LEU A 1 315 ? 6.420 -6.248 -56.001 1.00 48.72 315 LEU A C 1
ATOM 2551 O O . LEU A 1 315 ? 5.517 -7.032 -55.713 1.00 48.72 315 LEU A O 1
ATOM 2555 N N . SER A 1 316 ? 6.200 -5.214 -56.821 1.00 46.91 316 SER A N 1
ATOM 2556 C CA . SER A 1 316 ? 4.874 -4.955 -57.408 1.00 46.91 316 SER A CA 1
ATOM 2557 C C . SER A 1 316 ? 4.567 -5.802 -58.648 1.00 46.91 316 SER A C 1
ATOM 2559 O O . SER A 1 316 ? 3.438 -5.760 -59.125 1.00 46.91 316 SER A O 1
ATOM 2561 N N . SER A 1 317 ? 5.524 -6.576 -59.174 1.00 48.50 317 SER A N 1
ATOM 2562 C CA . SER A 1 317 ? 5.290 -7.485 -60.308 1.00 48.50 317 SER A CA 1
ATOM 2563 C C . SER A 1 317 ? 5.018 -8.940 -59.913 1.00 48.50 317 SER A C 1
ATOM 2565 O O . SER A 1 317 ? 4.704 -9.734 -60.790 1.00 48.50 317 SER A O 1
ATOM 2567 N N . ILE A 1 318 ? 5.114 -9.307 -58.627 1.00 53.31 318 ILE A N 1
ATOM 2568 C CA . ILE A 1 318 ? 4.922 -10.706 -58.186 1.00 53.31 318 ILE A CA 1
ATOM 2569 C C . ILE A 1 318 ? 3.592 -10.911 -57.440 1.00 53.31 318 ILE A C 1
ATOM 2571 O O . ILE A 1 318 ? 3.078 -12.021 -57.408 1.00 53.31 318 ILE A O 1
ATOM 2575 N N . VAL A 1 319 ? 2.972 -9.859 -56.890 1.00 51.53 319 VAL A N 1
ATOM 2576 C CA . VAL A 1 319 ? 1.803 -10.018 -55.992 1.00 51.53 319 VAL A CA 1
ATOM 2577 C C . VAL A 1 319 ? 0.465 -9.596 -56.628 1.00 51.53 319 VAL A C 1
ATOM 2579 O O . VAL A 1 319 ? -0.592 -9.836 -56.052 1.00 51.53 319 VAL A O 1
ATOM 2582 N N . SER A 1 320 ? 0.461 -9.014 -57.834 1.00 48.12 320 SER A N 1
ATOM 2583 C CA . SER A 1 320 ? -0.778 -8.473 -58.423 1.00 48.12 320 SER A CA 1
ATOM 2584 C C . SER A 1 320 ? -1.644 -9.483 -59.192 1.00 48.12 320 SER A C 1
ATOM 2586 O O . SER A 1 320 ? -2.822 -9.189 -59.392 1.00 48.12 320 SER A O 1
ATOM 2588 N N . ASP A 1 321 ? -1.127 -10.652 -59.589 1.00 49.72 321 ASP A N 1
ATOM 2589 C CA . ASP A 1 321 ? -1.889 -11.580 -60.448 1.00 49.72 321 ASP A CA 1
ATOM 2590 C C . ASP A 1 321 ? -2.568 -12.747 -59.705 1.00 49.72 321 ASP A C 1
ATOM 2592 O O . ASP A 1 321 ? -3.574 -13.263 -60.193 1.00 49.72 321 ASP A O 1
ATOM 2596 N N . ASP A 1 322 ? -2.123 -13.119 -58.497 1.00 52.56 322 ASP A N 1
ATOM 2597 C CA . ASP A 1 322 ? -2.698 -14.276 -57.779 1.00 52.56 322 ASP A CA 1
ATOM 2598 C C . ASP A 1 322 ? -3.821 -13.928 -56.782 1.00 52.56 322 ASP A C 1
ATOM 2600 O O . ASP A 1 322 ? -4.662 -14.772 -56.465 1.00 52.56 322 ASP A O 1
ATOM 2604 N N . TYR A 1 323 ? -3.930 -12.675 -56.329 1.00 47.19 323 TYR A N 1
ATOM 2605 C CA . TYR A 1 323 ? -4.973 -12.286 -55.364 1.00 47.19 323 TYR A CA 1
ATOM 2606 C C . TYR A 1 323 ? -6.302 -11.861 -56.003 1.00 47.19 323 TYR A C 1
ATOM 2608 O O . TYR A 1 323 ? -7.334 -11.889 -55.337 1.00 47.19 323 TYR A O 1
ATOM 2616 N N . MET A 1 324 ? -6.323 -11.539 -57.300 1.00 46.72 324 MET A N 1
ATOM 2617 C CA . MET A 1 324 ? -7.572 -11.223 -58.010 1.00 46.72 324 MET A CA 1
ATOM 2618 C C . MET A 1 324 ? -8.358 -12.477 -58.434 1.00 46.72 324 MET A C 1
ATOM 2620 O O . MET A 1 324 ? -9.566 -12.395 -58.626 1.00 46.72 324 MET A O 1
ATOM 2624 N N . LYS A 1 325 ? -7.724 -13.659 -58.497 1.00 49.56 325 LYS A N 1
ATOM 2625 C CA . LYS A 1 325 ? -8.416 -14.926 -58.812 1.00 49.56 325 LYS A CA 1
ATOM 2626 C C . LYS A 1 325 ? -9.079 -15.608 -57.614 1.00 49.56 325 LYS A C 1
ATOM 2628 O O . LYS A 1 325 ? -9.958 -16.440 -57.813 1.00 49.56 325 LYS A O 1
ATOM 2633 N N . SER A 1 326 ? -8.707 -15.269 -56.380 1.00 49.97 326 SER A N 1
ATOM 2634 C CA . SER A 1 326 ? -9.278 -15.902 -55.180 1.00 49.97 326 SER A CA 1
ATOM 2635 C C . SER A 1 326 ? -10.561 -15.231 -54.669 1.00 49.97 326 SER A C 1
ATOM 2637 O O . SER A 1 326 ? -11.315 -15.860 -53.930 1.00 49.97 326 SER A O 1
ATOM 2639 N N . PHE A 1 327 ? -10.872 -14.004 -55.105 1.00 43.09 327 PHE A N 1
ATOM 2640 C CA . PHE A 1 327 ? -12.070 -13.276 -54.659 1.00 43.09 327 PHE A CA 1
ATOM 2641 C C . PHE A 1 327 ? -13.327 -13.500 -55.522 1.00 43.09 327 PHE A C 1
ATOM 2643 O O . PHE A 1 327 ? -14.429 -13.195 -55.070 1.00 43.09 327 PHE A O 1
ATOM 2650 N N . GLU A 1 328 ? -13.211 -14.091 -56.717 1.00 46.62 328 GLU A N 1
ATOM 2651 C CA . GLU A 1 328 ? -14.379 -14.488 -57.530 1.00 46.62 328 GLU A CA 1
ATOM 2652 C C . GLU A 1 328 ? -14.956 -15.867 -57.160 1.00 46.62 328 GLU A C 1
ATOM 2654 O O . GLU A 1 328 ? -16.020 -16.238 -57.650 1.00 46.62 328 GLU A O 1
ATOM 2659 N N . MET A 1 329 ? -14.325 -16.617 -56.247 1.00 48.34 329 MET A N 1
ATOM 2660 C CA . MET A 1 329 ? -14.752 -17.983 -55.899 1.00 48.34 329 MET A CA 1
ATOM 2661 C C . MET A 1 329 ? -15.750 -18.079 -54.726 1.00 48.34 329 MET A C 1
ATOM 2663 O O . MET A 1 329 ? -16.056 -19.180 -54.280 1.00 48.34 329 MET A O 1
ATOM 2667 N N . TYR A 1 330 ? -16.286 -16.953 -54.240 1.00 40.16 330 TYR A N 1
ATOM 2668 C CA . TYR A 1 330 ? -17.294 -16.904 -53.162 1.00 40.16 330 TYR A CA 1
ATOM 2669 C C . TYR A 1 330 ? -18.506 -16.038 -53.525 1.00 40.16 330 TYR A C 1
ATOM 2671 O O . TYR A 1 330 ? -19.002 -15.243 -52.727 1.00 40.16 330 TYR A O 1
ATOM 2679 N N . ARG A 1 331 ? -18.996 -16.190 -54.757 1.00 40.72 331 ARG A N 1
ATOM 2680 C CA . ARG A 1 331 ? -20.275 -15.620 -55.186 1.00 40.72 331 ARG A CA 1
ATOM 2681 C C . ARG A 1 331 ? -21.231 -16.737 -55.607 1.00 40.72 331 ARG A C 1
ATOM 2683 O O . ARG A 1 331 ? -21.457 -16.943 -56.793 1.00 40.72 331 ARG A O 1
ATOM 2690 N N . PHE A 1 332 ? -21.754 -17.450 -54.612 1.00 45.59 332 PHE A N 1
ATOM 2691 C CA . PHE A 1 332 ? -22.998 -18.220 -54.682 1.00 45.59 332 PHE A CA 1
ATOM 2692 C C . PHE A 1 332 ? -23.740 -18.109 -53.357 1.00 45.59 332 PHE A C 1
ATOM 2694 O O . PHE A 1 332 ? -23.072 -18.254 -52.307 1.00 45.59 332 PHE A O 1
#

Secondary structure (DSSP, 8-state):
-HHHHHHHHHHHHHHHHHHHHHHHHHHHHHHHHHHHHH-TTT---TT----HHHHHHHHHHHHHHHHHHHHHHHHHHHHHHHHHHHHHHHHHHHHHHHSPPP---S---------------THHHHHHHHHHHHHHHHHHHHHHHHHHHHHHHHHHHT--SSSPPPPGGGHHHHHHHHHHHHHHHHHHHHHHHHHHHHHHHHHHHHHHHHHHTT-HHHHHHHHHHHHHHHHHHHHHHHHHHHHIIIIIEEGGGTEEEES-HHHHHHHHHHHHHHHHHHHHHHHHHHHHHHHHHHHHHHHHHHHHHHHHTTS-TTSTTTSTTTSSSSSGGG--

Organism: NCBI:txid392032